Protein AF-A0A7J3G5D1-F1 (afdb_monomer)

Solvent-accessible surface area (backbone atoms only — not comparable to full-atom values): 14053 Å² total; per-residue (Å²): 137,80,84,80,80,76,72,79,71,80,85,72,59,75,44,41,45,28,60,52,39,28,74,74,72,73,29,55,52,42,69,86,44,75,85,44,67,68,46,34,53,50,51,52,39,52,50,54,32,53,50,52,49,42,51,38,24,8,86,89,25,89,44,65,40,32,15,72,46,59,56,27,36,41,79,49,32,81,48,77,74,23,49,54,53,50,50,30,52,41,36,43,76,60,26,81,72,38,46,48,41,76,27,52,62,74,66,60,49,42,40,30,36,29,25,43,92,85,41,67,50,33,36,34,32,76,42,46,36,64,69,64,89,89,52,81,74,78,80,83,64,79,57,76,21,64,71,76,45,76,48,78,46,77,55,97,92,40,80,44,79,46,73,42,59,40,86,26,51,39,64,63,46,57,84,65,55,27,27,46,36,38,40,43,34,32,39,46,80,78,46,80,41,71,58,96,87,45,78,32,27,30,33,28,39,76,50,73,46,81,41,75,40,43,82,35,72,38,79,69,76,92,75,88,84,70,51,72,64,51,47,64,76,72,40,83,84,86,80,85,84,85,134

Secondary structure (DSSP, 8-state):
-------------EEEHHHHHHHHHS--EEPP-TTSHHHHHHHHHHHHHHHHHHHHHBTTSS--EEESSGGGGTT--SBS--HHHHHHHHHHHH-TTEEEEE-SSSSSS-SEEEEETTEEEEEEEEEEE-S-TTSPPPP----PPPEEEEEEEEETTEEEEEEEE---HHHHH--S-EEEEEEEEEEEEEEEEEETTEEEEEEEEEEEEEEE-TTPEEE--------HHHHHHHS--------

pLDDT: mean 83.95, std 16.06, range [38.84, 98.38]

Mean predicted aligned error: 8.9 Å

Structure (mmCIF, N/CA/C/O backbone):
data_AF-A0A7J3G5D1-F1
#
_entry.id   AF-A0A7J3G5D1-F1
#
loop_
_atom_site.group_PDB
_atom_site.id
_atom_site.type_symbol
_atom_site.label_atom_id
_atom_site.label_alt_id
_atom_site.label_comp_id
_atom_site.label_asym_id
_atom_site.label_entity_id
_atom_site.label_seq_id
_atom_site.pdbx_PDB_ins_code
_atom_site.Cartn_x
_atom_site.Cartn_y
_atom_site.Cartn_z
_atom_site.occupancy
_atom_site.B_iso_or_equiv
_atom_site.auth_seq_id
_atom_site.auth_comp_id
_atom_site.auth_asym_id
_atom_site.auth_atom_id
_atom_site.pdbx_PDB_model_num
ATOM 1 N N . MET A 1 1 ? -5.665 -50.311 18.331 1.00 42.00 1 MET A N 1
ATOM 2 C CA . MET A 1 1 ? -5.482 -49.081 19.129 1.00 42.00 1 MET A CA 1
ATOM 3 C C . MET A 1 1 ? -4.914 -48.011 18.207 1.00 42.00 1 MET A C 1
ATOM 5 O O . MET A 1 1 ? -3.704 -47.947 18.038 1.00 42.00 1 MET A O 1
ATOM 9 N N . SER A 1 2 ? -5.777 -47.257 17.519 1.00 38.84 2 SER A N 1
ATOM 10 C CA . SER A 1 2 ? -5.361 -46.084 16.745 1.00 38.84 2 SER A CA 1
ATOM 11 C C . SER A 1 2 ? -5.343 -44.885 17.683 1.00 38.84 2 SER A C 1
ATOM 13 O O . SER A 1 2 ? -6.368 -44.520 18.253 1.00 38.84 2 SER A O 1
ATOM 15 N N . SER A 1 3 ? -4.167 -44.306 17.895 1.00 41.97 3 SER A N 1
ATOM 16 C CA . SER A 1 3 ? -4.034 -43.036 18.597 1.00 41.97 3 SER A CA 1
ATOM 17 C C . SER A 1 3 ? -4.572 -41.925 17.695 1.00 41.97 3 SER A C 1
ATOM 19 O O . SER A 1 3 ? -3.861 -41.443 16.808 1.00 41.97 3 SER A O 1
ATOM 21 N N . ASP A 1 4 ? -5.828 -41.541 17.916 1.00 43.31 4 ASP A N 1
ATOM 22 C CA . ASP A 1 4 ? -6.400 -40.307 17.390 1.00 43.31 4 ASP A CA 1
ATOM 23 C C . ASP A 1 4 ? -5.625 -39.123 17.972 1.00 43.31 4 ASP A C 1
ATOM 25 O O . ASP A 1 4 ? -5.879 -38.641 19.075 1.00 43.31 4 ASP A O 1
ATOM 29 N N . ASN A 1 5 ? -4.641 -38.649 17.210 1.00 41.72 5 ASN A N 1
ATOM 30 C CA . ASN A 1 5 ? -3.972 -37.376 17.443 1.00 41.72 5 ASN A CA 1
ATOM 31 C C . ASN A 1 5 ? -4.925 -36.239 17.040 1.00 41.72 5 ASN A C 1
ATOM 33 O O . ASN A 1 5 ? -4.711 -35.533 16.051 1.00 41.72 5 ASN A O 1
ATOM 37 N N . ASN A 1 6 ? -5.987 -36.058 17.827 1.00 40.28 6 ASN A N 1
ATOM 38 C CA . ASN A 1 6 ? -6.822 -34.865 17.809 1.00 40.28 6 ASN A CA 1
ATOM 39 C C . ASN A 1 6 ? -6.000 -33.701 18.378 1.00 40.28 6 ASN A C 1
ATOM 41 O O . ASN A 1 6 ? -6.100 -33.332 19.544 1.00 40.28 6 ASN A O 1
ATOM 45 N N . ARG A 1 7 ? -5.127 -33.123 17.546 1.00 42.12 7 ARG A N 1
ATOM 46 C CA . ARG A 1 7 ? -4.566 -31.803 17.829 1.00 42.12 7 ARG A CA 1
ATOM 47 C C . ARG A 1 7 ? -5.712 -30.806 17.721 1.00 42.12 7 ARG A C 1
ATOM 49 O O . ARG A 1 7 ? -6.051 -30.390 16.612 1.00 42.12 7 ARG A O 1
ATOM 56 N N . GLU A 1 8 ? -6.295 -30.435 18.859 1.00 44.16 8 GLU A N 1
ATOM 57 C CA . GLU A 1 8 ? -7.146 -29.253 18.962 1.00 44.16 8 GLU A CA 1
ATOM 58 C C . GLU A 1 8 ? -6.393 -28.079 18.331 1.00 44.16 8 GLU A C 1
ATOM 60 O O . GLU A 1 8 ? -5.356 -27.619 18.815 1.00 44.16 8 GLU A O 1
A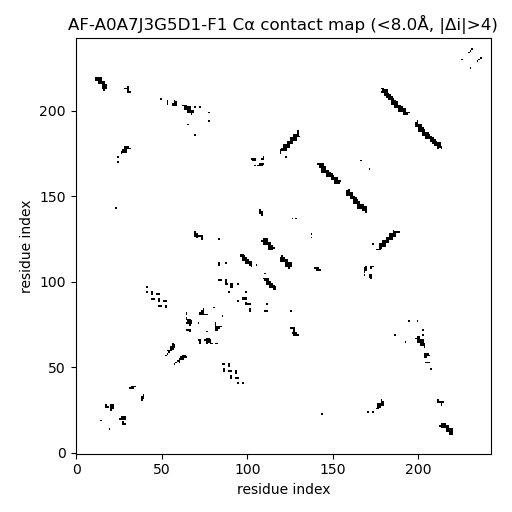TOM 65 N N . ARG A 1 9 ? -6.857 -27.649 17.155 1.00 46.94 9 ARG A N 1
ATOM 66 C CA . ARG A 1 9 ? -6.294 -26.477 16.494 1.00 46.94 9 ARG A CA 1
ATOM 67 C C . ARG A 1 9 ? -6.651 -25.274 17.349 1.00 46.94 9 ARG A C 1
ATOM 69 O O . ARG A 1 9 ? -7.822 -25.092 17.671 1.00 46.94 9 ARG A O 1
ATOM 76 N N . ALA A 1 10 ? -5.653 -24.450 17.663 1.00 49.94 10 ALA A N 1
ATOM 77 C CA . ALA A 1 10 ? -5.850 -23.192 18.371 1.00 49.94 10 ALA A CA 1
ATOM 78 C C . ALA A 1 10 ? -7.047 -22.430 17.777 1.00 49.94 10 ALA A C 1
ATOM 80 O O . ALA A 1 10 ? -7.102 -22.172 16.566 1.00 49.94 10 ALA A O 1
ATOM 81 N N . GLN A 1 11 ? -8.020 -22.119 18.633 1.00 47.97 11 GLN A N 1
ATOM 82 C CA . GLN A 1 11 ? -9.241 -21.428 18.249 1.00 47.97 11 GLN A CA 1
ATOM 83 C C . GLN A 1 11 ? -8.869 -20.086 17.614 1.00 47.97 11 GLN A C 1
ATOM 85 O O . GLN A 1 11 ? -8.254 -19.225 18.239 1.00 47.97 11 GLN A O 1
ATOM 90 N N . THR A 1 12 ? -9.181 -19.928 16.329 1.00 52.72 12 THR A N 1
ATOM 91 C CA . THR A 1 12 ? -8.854 -18.708 15.588 1.00 52.72 12 THR A CA 1
ATOM 92 C C . THR A 1 12 ? -9.999 -17.722 15.765 1.00 52.72 12 THR A C 1
ATOM 94 O O . THR A 1 12 ? -11.100 -17.952 15.261 1.00 52.72 12 THR A O 1
ATOM 97 N N . TYR A 1 13 ? -9.753 -16.624 16.476 1.00 61.75 13 TYR A N 1
ATOM 98 C CA . TYR A 1 13 ? -10.728 -15.547 16.605 1.00 61.75 13 TYR A CA 1
ATOM 99 C C . TYR A 1 13 ? -10.812 -14.787 15.279 1.00 61.75 13 TYR A C 1
ATOM 101 O O . TYR A 1 13 ? -9.810 -14.315 14.741 1.00 61.75 13 TYR A O 1
ATOM 109 N N . LYS A 1 14 ? -12.021 -14.716 14.722 1.00 68.31 14 LYS A N 1
ATOM 110 C CA . LYS A 1 14 ? -12.321 -13.937 13.520 1.00 68.31 14 LYS A CA 1
ATOM 111 C C . LYS A 1 14 ? -12.739 -12.542 13.962 1.00 68.31 14 LYS A C 1
ATOM 113 O O . LYS A 1 14 ? -13.776 -12.397 14.600 1.00 68.31 14 LYS A O 1
ATOM 118 N N . VAL A 1 15 ? -11.943 -11.537 13.622 1.00 78.88 15 VAL A N 1
ATOM 119 C CA . VAL A 1 15 ? -12.256 -10.125 13.888 1.00 78.88 15 VAL A CA 1
ATOM 120 C C . VAL A 1 15 ? -12.322 -9.409 12.548 1.00 78.88 15 VAL A C 1
ATOM 122 O O . VAL A 1 15 ? -11.490 -9.665 11.679 1.00 78.88 15 VAL A O 1
ATOM 125 N N . THR A 1 16 ? -13.318 -8.552 12.331 1.00 85.56 16 THR A N 1
ATOM 126 C CA . THR A 1 16 ? -13.359 -7.751 11.101 1.00 85.56 16 THR A CA 1
ATOM 127 C C . THR A 1 16 ? -12.312 -6.644 11.168 1.00 85.56 16 THR A C 1
ATOM 129 O O . THR A 1 16 ? -12.001 -6.121 12.238 1.00 85.56 16 THR A O 1
ATOM 132 N N . PHE A 1 17 ? -11.757 -6.275 10.017 1.00 86.00 17 PHE A N 1
ATOM 133 C CA . PHE A 1 17 ? -10.774 -5.200 9.918 1.00 86.00 17 PHE A CA 1
ATOM 134 C C . PHE A 1 17 ? -11.309 -3.878 10.490 1.00 86.00 17 PHE A C 1
ATOM 136 O O . PHE A 1 17 ? -10.588 -3.188 11.208 1.00 86.00 17 PHE A O 1
ATOM 143 N N . GLN A 1 18 ? -12.592 -3.583 10.255 1.00 88.44 18 GLN A N 1
ATOM 144 C CA . GLN A 1 18 ? -13.280 -2.439 10.848 1.00 88.44 18 GLN A CA 1
ATOM 145 C C . GLN A 1 18 ? -13.252 -2.467 12.382 1.00 88.44 18 GLN A C 1
ATOM 147 O O . GLN A 1 18 ? -12.762 -1.517 12.984 1.00 88.44 18 GLN A O 1
ATOM 152 N N . ILE A 1 19 ? -13.708 -3.561 13.011 1.00 85.56 19 ILE A N 1
ATOM 153 C CA . ILE A 1 19 ? -13.717 -3.678 14.480 1.00 85.56 19 ILE A CA 1
ATOM 154 C C . ILE A 1 19 ? -12.300 -3.504 15.026 1.00 85.56 19 ILE A C 1
ATOM 156 O O . ILE A 1 19 ? -12.099 -2.822 16.025 1.00 85.56 19 ILE A O 1
ATOM 160 N N . LEU A 1 20 ? -11.297 -4.084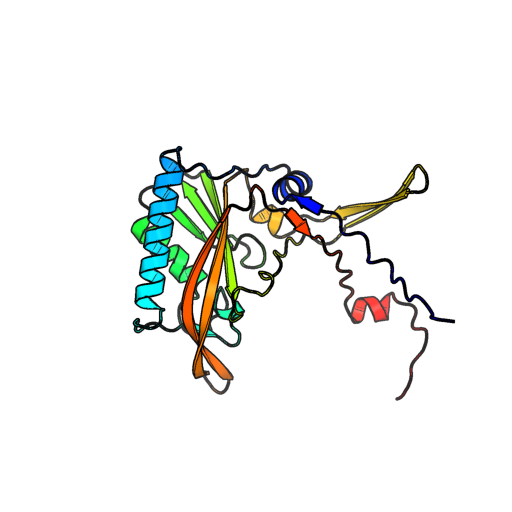 14.363 1.00 85.44 20 LEU A N 1
ATOM 161 C CA . LEU A 1 20 ? -9.915 -3.941 14.802 1.00 85.44 20 LEU A CA 1
ATOM 162 C C . LEU A 1 20 ? -9.436 -2.479 14.767 1.00 85.44 20 LEU A C 1
ATOM 164 O O . LEU A 1 20 ? -8.824 -2.032 15.736 1.00 85.44 20 LEU A O 1
ATOM 168 N N . LEU A 1 21 ? -9.698 -1.729 13.690 1.00 87.19 21 LEU A N 1
ATOM 169 C CA . LEU A 1 21 ? -9.306 -0.316 13.618 1.00 87.19 21 LEU A CA 1
ATOM 170 C C . LEU A 1 21 ? -10.071 0.557 14.613 1.00 87.19 21 LEU A C 1
ATOM 172 O O . LEU A 1 21 ? -9.453 1.411 15.246 1.00 87.19 21 LEU A O 1
ATOM 176 N N . GLU A 1 22 ? -11.364 0.311 14.809 1.00 89.56 22 GLU A N 1
ATOM 177 C CA . GLU A 1 22 ? -12.165 1.032 15.801 1.00 89.56 22 GLU A CA 1
ATOM 178 C C . GLU A 1 22 ? -11.621 0.809 17.215 1.00 89.56 22 GLU A C 1
ATOM 180 O O . GLU A 1 22 ? -11.433 1.767 17.959 1.00 89.56 22 GLU A O 1
ATOM 185 N N . GLN A 1 23 ? -11.283 -0.434 17.571 1.00 84.12 23 GLN A N 1
ATOM 186 C CA . GLN A 1 23 ? -10.732 -0.756 18.891 1.00 84.12 23 GLN A CA 1
ATOM 187 C C . GLN A 1 23 ? -9.323 -0.192 19.101 1.00 84.12 23 GLN A C 1
ATOM 189 O O . GLN A 1 23 ? -8.981 0.226 20.206 1.00 84.12 23 GLN A O 1
ATOM 194 N N . LEU A 1 24 ? -8.489 -0.176 18.058 1.00 83.31 24 LEU A N 1
ATOM 195 C CA . LEU A 1 24 ? -7.132 0.353 18.171 1.00 83.31 24 LEU A CA 1
ATOM 196 C C . LEU A 1 24 ? -7.120 1.885 18.166 1.00 83.31 24 LEU A C 1
ATOM 198 O O . LEU A 1 24 ? -6.400 2.489 18.956 1.00 83.31 24 LEU A O 1
ATOM 202 N N . LEU A 1 25 ? -7.882 2.526 17.283 1.00 88.06 25 LEU A N 1
ATOM 203 C CA . LEU A 1 25 ? -7.714 3.945 16.958 1.00 88.06 25 LEU A CA 1
ATOM 204 C C . LEU A 1 25 ? -8.927 4.817 17.284 1.00 88.06 25 LEU A C 1
ATOM 206 O O . LEU A 1 25 ? -8.790 6.037 17.303 1.00 88.06 25 LEU A O 1
ATOM 210 N N . GLY A 1 26 ? -10.100 4.220 17.501 1.00 89.44 26 GLY A N 1
ATOM 211 C CA . GLY A 1 26 ? -11.370 4.943 17.579 1.00 89.44 26 GLY A CA 1
ATOM 212 C C . GLY A 1 26 ? -11.918 5.385 16.218 1.00 89.44 26 GLY A C 1
ATOM 213 O O . GLY A 1 26 ? -12.859 6.172 16.176 1.00 89.44 26 GLY A O 1
ATOM 214 N N . PHE A 1 27 ? -11.347 4.904 15.107 1.00 92.12 27 PHE A N 1
ATOM 215 C CA . PHE A 1 27 ? -11.780 5.255 13.753 1.00 92.12 27 PHE A CA 1
ATOM 216 C C . PHE A 1 27 ? -12.457 4.080 13.054 1.00 92.12 27 PHE A C 1
ATOM 218 O O . PHE A 1 27 ? -11.905 2.981 13.002 1.00 92.12 27 PHE A O 1
ATOM 225 N N . GLY A 1 28 ? -13.630 4.344 12.477 1.00 91.25 28 GLY A N 1
ATOM 226 C CA . GLY A 1 28 ? -14.336 3.407 11.610 1.00 91.25 28 GLY A CA 1
ATOM 227 C C . GLY A 1 28 ? -13.724 3.309 10.213 1.00 91.25 28 GLY A C 1
ATOM 228 O O . GLY A 1 28 ? -12.924 4.148 9.790 1.00 91.25 28 GLY A O 1
ATOM 229 N N . VAL A 1 29 ? -14.150 2.285 9.474 1.00 94.00 29 VAL A N 1
ATOM 230 C CA . VAL A 1 29 ? -13.791 2.082 8.065 1.00 94.00 29 VAL A CA 1
ATOM 231 C C . VAL A 1 29 ? -14.996 2.408 7.196 1.00 94.00 29 VAL A C 1
ATOM 233 O O . VAL A 1 29 ? -16.041 1.771 7.304 1.00 94.00 29 VAL A O 1
ATOM 236 N N . ILE A 1 30 ? -14.844 3.390 6.311 1.00 96.25 30 ILE A N 1
ATOM 237 C CA . ILE A 1 30 ? -15.878 3.750 5.341 1.00 96.25 30 ILE A CA 1
ATOM 238 C C . ILE A 1 30 ? -15.802 2.758 4.179 1.00 96.25 30 ILE A C 1
ATOM 240 O O . ILE A 1 30 ? -14.765 2.635 3.528 1.00 96.25 30 ILE A O 1
ATOM 244 N N . LYS A 1 31 ? -16.905 2.058 3.911 1.00 96.50 31 LYS A N 1
ATOM 245 C CA . LYS A 1 31 ? -17.036 1.174 2.748 1.00 96.50 31 LYS A CA 1
ATOM 246 C C . LYS A 1 31 ? -17.011 1.988 1.449 1.00 96.50 31 LYS A C 1
ATOM 248 O O . LYS A 1 31 ? -17.615 3.061 1.396 1.00 96.50 31 LYS A O 1
ATOM 253 N N . ILE A 1 32 ? -16.349 1.469 0.414 1.00 94.94 32 ILE A N 1
ATOM 254 C CA . ILE A 1 32 ? -16.434 2.052 -0.928 1.00 94.94 32 ILE A CA 1
ATOM 255 C C . ILE A 1 32 ? -17.809 1.760 -1.527 1.00 94.94 32 ILE A C 1
ATOM 257 O O . ILE A 1 32 ? -18.288 0.624 -1.504 1.00 94.94 32 ILE A O 1
ATOM 261 N N . ASP A 1 33 ? -18.428 2.793 -2.088 1.00 95.00 33 ASP A N 1
ATOM 262 C CA . ASP A 1 33 ? -19.740 2.704 -2.718 1.00 95.00 33 ASP A CA 1
ATOM 263 C C . ASP A 1 33 ? -19.695 3.257 -4.145 1.00 95.00 33 ASP A C 1
ATOM 265 O O . ASP A 1 33 ? -19.628 4.464 -4.352 1.00 95.00 33 ASP A O 1
ATOM 269 N N . GLU A 1 34 ? -19.770 2.372 -5.140 1.00 92.50 34 GLU A N 1
ATOM 270 C CA . GLU A 1 34 ? -19.709 2.725 -6.567 1.00 92.50 34 GLU A CA 1
ATOM 271 C C . GLU A 1 34 ? -20.878 3.607 -7.045 1.00 92.50 34 GLU A C 1
ATOM 273 O O . GLU A 1 34 ? -20.808 4.184 -8.133 1.00 92.50 34 GLU A O 1
ATOM 278 N N . ILE A 1 35 ? -21.945 3.739 -6.246 1.00 95.75 35 ILE A N 1
ATOM 279 C CA . ILE A 1 35 ? -23.058 4.654 -6.529 1.00 95.75 35 ILE A CA 1
ATOM 280 C C . ILE A 1 35 ? -22.663 6.098 -6.179 1.00 95.75 35 ILE A C 1
ATOM 282 O O . ILE A 1 35 ? -23.124 7.043 -6.823 1.00 95.75 35 ILE A O 1
ATOM 286 N N . ARG A 1 36 ? -21.780 6.295 -5.189 1.00 96.81 36 ARG A N 1
ATOM 287 C CA . ARG A 1 36 ? -21.293 7.626 -4.809 1.00 96.81 36 ARG A CA 1
ATOM 288 C C . ARG A 1 36 ? -20.337 8.147 -5.872 1.00 96.81 36 ARG A C 1
ATOM 290 O O . ARG A 1 36 ? -19.333 7.519 -6.198 1.00 96.81 36 ARG A O 1
ATOM 297 N N . GLU A 1 37 ? -20.618 9.349 -6.364 1.00 97.00 37 GLU A N 1
ATOM 298 C CA . GLU A 1 37 ? -19.886 9.940 -7.485 1.00 97.00 37 GLU A CA 1
ATOM 299 C C . GLU A 1 37 ? -18.374 10.052 -7.227 1.00 97.00 37 GLU A C 1
ATOM 301 O O . GLU A 1 37 ? -17.573 9.731 -8.102 1.00 97.00 37 GLU A O 1
ATOM 306 N N . ASP A 1 38 ? -17.971 10.461 -6.023 1.00 97.00 38 ASP A N 1
ATOM 307 C CA . ASP A 1 38 ? -16.553 10.572 -5.665 1.00 97.00 38 ASP A CA 1
ATOM 308 C C . ASP A 1 38 ? -15.835 9.224 -5.622 1.00 97.00 38 ASP A C 1
ATOM 310 O O . ASP A 1 38 ? -14.699 9.123 -6.079 1.00 97.00 38 ASP A O 1
ATOM 314 N N . ASP A 1 39 ? -16.488 8.194 -5.091 1.00 97.50 39 ASP A N 1
ATOM 315 C CA . ASP A 1 39 ? -15.930 6.847 -4.993 1.00 97.50 39 ASP A CA 1
ATOM 316 C C . ASP A 1 39 ? -15.762 6.258 -6.392 1.00 97.50 39 ASP A C 1
ATOM 318 O O . ASP A 1 39 ? -14.690 5.755 -6.723 1.00 97.50 39 ASP A O 1
ATOM 322 N N . LYS A 1 40 ? -16.778 6.411 -7.248 1.00 97.19 40 LYS A N 1
ATOM 323 C CA . LYS A 1 40 ? -16.711 6.013 -8.655 1.00 97.19 40 LYS A CA 1
ATOM 324 C C . LYS A 1 40 ? -15.573 6.719 -9.394 1.00 97.19 40 LYS A C 1
ATOM 326 O O . LYS A 1 40 ? -14.743 6.052 -10.006 1.00 97.19 40 LYS A O 1
ATOM 331 N N . LYS A 1 41 ? -15.487 8.052 -9.286 1.00 97.12 41 LYS A N 1
ATOM 332 C CA . LYS A 1 41 ? -14.401 8.842 -9.895 1.00 97.12 41 LYS A CA 1
ATOM 333 C C . LYS A 1 41 ? -13.031 8.382 -9.403 1.00 97.12 41 LYS A C 1
ATOM 335 O O . LYS A 1 41 ? -12.114 8.225 -10.203 1.00 97.12 41 LYS A O 1
ATOM 340 N N . PHE A 1 42 ? -12.892 8.149 -8.100 1.00 97.75 42 PHE A N 1
ATOM 341 C CA . PHE A 1 42 ? -11.643 7.670 -7.524 1.00 97.75 42 PHE A CA 1
ATOM 342 C C . PHE A 1 42 ? -11.267 6.271 -8.029 1.00 97.75 42 PHE A C 1
ATOM 344 O O . PHE A 1 42 ? -10.110 6.043 -8.374 1.00 97.75 42 PHE A O 1
ATOM 351 N N . LEU A 1 43 ? -12.226 5.346 -8.123 1.00 97.12 43 LEU A N 1
ATOM 352 C CA . LEU A 1 43 ? -11.992 4.008 -8.670 1.00 97.12 43 LEU A CA 1
ATOM 353 C C . LEU A 1 43 ? -11.609 4.043 -10.154 1.00 97.12 43 LEU A C 1
ATOM 355 O O . LEU A 1 43 ? -10.755 3.261 -10.573 1.00 97.12 43 LEU A O 1
ATOM 359 N N . ASP A 1 44 ? -12.195 4.947 -10.940 1.00 96.88 44 ASP A N 1
ATOM 360 C CA . ASP A 1 44 ? -11.833 5.131 -12.346 1.00 96.88 44 ASP A CA 1
ATOM 361 C C . ASP A 1 44 ? -10.398 5.669 -12.493 1.00 96.88 44 ASP A C 1
ATOM 363 O O . ASP A 1 44 ? -9.630 5.132 -13.293 1.00 96.88 44 ASP A O 1
ATOM 367 N N . ILE A 1 45 ? -9.998 6.646 -11.670 1.00 97.19 45 ILE A N 1
ATOM 368 C CA . ILE A 1 45 ? -8.608 7.138 -11.598 1.00 97.19 45 ILE A CA 1
ATOM 369 C C . ILE A 1 45 ? -7.661 6.006 -11.189 1.00 97.19 45 ILE A C 1
ATOM 371 O O . ILE A 1 45 ? -6.640 5.772 -11.830 1.00 97.19 45 ILE A O 1
ATOM 375 N N . LEU A 1 46 ? -8.014 5.246 -10.151 1.00 97.38 46 LEU A N 1
ATOM 376 C CA . LEU A 1 46 ? -7.201 4.130 -9.676 1.00 97.38 46 LEU A CA 1
ATOM 377 C C . LEU A 1 46 ? -7.028 3.051 -10.758 1.00 97.38 46 LEU A C 1
ATOM 379 O O . LEU A 1 46 ? -5.930 2.513 -10.917 1.00 97.38 46 LEU A O 1
ATOM 383 N N . ARG A 1 47 ? -8.088 2.756 -11.525 1.00 97.31 47 ARG A N 1
ATOM 384 C CA . ARG A 1 47 ? -8.038 1.839 -12.673 1.00 97.31 47 ARG A CA 1
ATOM 385 C C . ARG A 1 47 ? -7.057 2.346 -13.728 1.00 97.31 47 ARG A C 1
ATOM 387 O O . ARG A 1 47 ? -6.154 1.602 -14.103 1.00 97.31 47 ARG A O 1
ATOM 394 N N . GLN A 1 48 ? -7.182 3.607 -14.140 1.00 97.31 48 GLN A N 1
ATOM 395 C CA . GLN A 1 48 ? -6.282 4.227 -15.118 1.00 97.31 48 GLN A CA 1
ATOM 396 C C . GLN A 1 48 ? -4.827 4.257 -14.628 1.00 97.31 48 GLN A C 1
ATOM 398 O O . GLN A 1 48 ? -3.900 4.078 -15.418 1.00 97.31 48 GLN A O 1
ATOM 403 N N . THR A 1 49 ? -4.604 4.441 -13.326 1.00 97.44 49 THR A N 1
ATOM 404 C CA . THR A 1 49 ? -3.263 4.447 -12.732 1.00 97.44 49 THR A CA 1
ATOM 405 C C . THR A 1 49 ? -2.641 3.056 -12.826 1.00 97.44 49 THR A C 1
ATOM 407 O O . THR A 1 49 ? -1.505 2.899 -13.279 1.00 97.44 49 THR A O 1
ATOM 410 N N . VAL A 1 50 ? -3.398 2.024 -12.444 1.00 97.38 50 VAL A N 1
ATOM 411 C CA . VAL A 1 50 ? -2.961 0.628 -12.550 1.00 97.38 50 VAL A CA 1
AT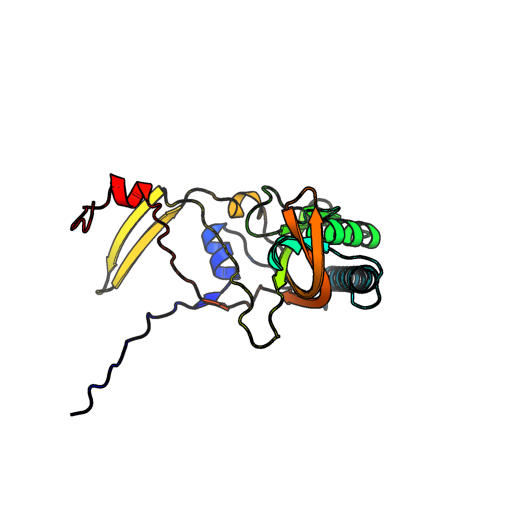OM 412 C C . VAL A 1 50 ? -2.691 0.243 -14.007 1.00 97.38 50 VAL A C 1
ATOM 414 O O . VAL A 1 50 ? -1.688 -0.416 -14.280 1.00 97.38 50 VAL A O 1
ATOM 417 N N . GLU A 1 51 ? -3.539 0.658 -14.946 1.00 97.38 51 GLU A N 1
ATOM 418 C CA . GLU A 1 51 ? -3.344 0.408 -16.379 1.00 97.38 51 GLU A CA 1
ATOM 419 C C . GLU A 1 51 ? -2.065 1.068 -16.910 1.00 97.38 51 GLU A C 1
ATOM 421 O O . GLU A 1 51 ? -1.279 0.405 -17.591 1.00 97.38 51 GLU A O 1
ATOM 426 N N . SER A 1 52 ? -1.795 2.324 -16.542 1.00 97.38 52 SER A N 1
ATOM 427 C CA . SER A 1 52 ? -0.550 3.022 -16.895 1.00 97.38 52 SER A CA 1
ATOM 428 C C . SER A 1 52 ? 0.688 2.310 -16.346 1.00 97.38 52 SER A C 1
ATOM 430 O O . SER A 1 52 ? 1.653 2.081 -17.082 1.00 97.38 52 SER A O 1
ATOM 432 N N . LEU A 1 53 ? 0.643 1.877 -15.082 1.00 97.31 53 LEU A N 1
ATOM 433 C CA . LEU A 1 53 ? 1.718 1.095 -14.468 1.00 97.31 53 LEU A CA 1
ATOM 434 C C . LEU A 1 53 ? 1.943 -0.234 -15.190 1.00 97.31 53 LEU A C 1
ATOM 436 O O . LEU A 1 53 ? 3.085 -0.604 -15.448 1.00 97.31 53 LEU A O 1
ATOM 440 N N . LEU A 1 54 ? 0.875 -0.954 -15.543 1.00 97.44 54 LEU A N 1
ATOM 441 C CA . LEU A 1 54 ? 0.978 -2.214 -16.282 1.00 97.44 54 LEU A CA 1
ATOM 442 C C . LEU A 1 54 ? 1.468 -2.004 -17.717 1.00 97.44 54 LEU A C 1
ATOM 444 O O . LEU A 1 54 ? 2.185 -2.852 -18.243 1.00 97.44 54 LEU A O 1
ATOM 448 N N . LYS A 1 55 ? 1.146 -0.872 -18.343 1.00 97.69 55 LYS A N 1
ATOM 449 C CA . LYS A 1 55 ? 1.677 -0.518 -19.660 1.00 97.69 55 LYS A CA 1
ATOM 450 C C . LYS A 1 55 ? 3.187 -0.269 -19.607 1.00 97.69 55 LYS A C 1
ATOM 452 O O . LYS A 1 55 ? 3.898 -0.772 -20.471 1.00 97.69 55 LYS A O 1
ATOM 457 N N . LYS A 1 56 ? 3.671 0.463 -18.595 1.00 97.62 56 LYS A N 1
ATOM 458 C CA . LYS A 1 56 ? 5.095 0.817 -18.436 1.00 97.62 56 LYS A CA 1
ATOM 459 C C . LYS A 1 56 ? 5.940 -0.328 -17.874 1.00 97.62 56 LYS A C 1
ATOM 461 O O . LYS A 1 56 ? 6.982 -0.645 -18.429 1.00 97.62 56 LYS A O 1
ATOM 466 N N . TYR A 1 57 ? 5.488 -0.971 -16.802 1.00 97.75 57 TYR A N 1
ATOM 467 C CA . TYR A 1 57 ? 6.252 -1.977 -16.050 1.00 97.75 57 TYR A CA 1
ATOM 468 C C . TYR A 1 57 ? 5.764 -3.416 -16.257 1.00 97.75 57 TYR A C 1
ATOM 470 O O . TYR A 1 57 ? 6.278 -4.345 -15.628 1.00 97.75 57 TYR A O 1
ATOM 478 N N . GLY A 1 58 ? 4.745 -3.629 -17.092 1.00 97.00 58 GLY A N 1
ATOM 479 C CA . GLY A 1 58 ? 4.252 -4.964 -17.419 1.00 97.00 58 GLY A CA 1
ATOM 480 C C . GLY A 1 58 ? 5.061 -5.671 -18.504 1.00 97.00 58 GLY A C 1
ATOM 481 O O . GLY A 1 58 ? 6.099 -5.191 -18.968 1.00 97.00 58 GLY A O 1
ATOM 482 N N . LYS A 1 59 ? 4.580 -6.846 -18.933 1.00 93.81 59 LYS A N 1
ATOM 483 C CA . LYS A 1 59 ? 5.284 -7.733 -19.883 1.00 93.81 59 LYS A CA 1
ATOM 484 C C . LYS A 1 59 ? 5.768 -7.024 -21.148 1.00 93.81 59 LYS A C 1
ATOM 486 O O . LYS A 1 59 ? 6.926 -7.190 -21.520 1.00 93.81 59 LYS A O 1
ATOM 491 N N . SER A 1 60 ? 4.909 -6.210 -21.751 1.00 92.56 60 SER A N 1
ATOM 492 C CA . SER A 1 60 ? 5.171 -5.459 -22.984 1.00 92.56 60 SER A CA 1
ATOM 493 C C . SER A 1 60 ? 5.830 -4.092 -22.772 1.00 92.56 60 SER A C 1
ATOM 495 O O . SER A 1 60 ? 6.237 -3.476 -23.749 1.00 92.56 60 SER A O 1
ATOM 497 N N . GLY A 1 61 ? 5.919 -3.611 -21.529 1.00 95.25 61 GLY A N 1
ATOM 498 C CA . GLY A 1 61 ? 6.542 -2.329 -21.206 1.00 95.25 61 GLY A CA 1
ATOM 499 C C . GLY A 1 61 ? 8.071 -2.383 -21.208 1.00 95.25 61 GLY A C 1
ATOM 500 O O . GLY A 1 61 ? 8.671 -3.459 -21.173 1.00 95.25 61 GLY A O 1
ATOM 501 N N . ASP A 1 62 ? 8.717 -1.227 -21.235 1.00 95.12 62 ASP A N 1
ATOM 502 C CA . ASP A 1 62 ? 10.174 -1.071 -21.161 1.00 95.12 62 ASP A CA 1
ATOM 503 C C . ASP A 1 62 ? 10.690 -0.940 -19.716 1.00 95.12 62 ASP A C 1
ATOM 505 O O . ASP A 1 62 ? 11.845 -1.265 -19.427 1.00 95.12 62 ASP A O 1
ATOM 509 N N . GLY A 1 63 ? 9.820 -0.534 -18.790 1.00 96.06 63 GLY A N 1
ATOM 510 C CA . GLY A 1 63 ? 10.109 -0.409 -17.371 1.00 96.06 63 GLY A CA 1
ATOM 511 C C . GLY A 1 63 ? 10.320 -1.754 -16.672 1.00 96.06 63 GLY A C 1
ATOM 512 O O . GLY A 1 63 ? 9.650 -2.755 -16.941 1.00 96.06 63 GLY A O 1
ATOM 513 N N . VAL A 1 64 ? 11.241 -1.760 -15.708 1.00 96.44 64 VAL A N 1
ATOM 514 C CA . VAL A 1 64 ? 11.472 -2.872 -14.777 1.00 96.44 64 VAL A CA 1
ATOM 515 C C . VAL A 1 64 ? 11.768 -2.325 -13.389 1.00 96.44 64 VAL A C 1
ATOM 517 O O . VAL A 1 64 ? 12.480 -1.333 -13.251 1.00 96.44 64 VAL A O 1
ATOM 520 N N . PHE A 1 65 ? 11.281 -3.007 -12.358 1.00 97.25 65 PHE A N 1
ATOM 521 C CA . PHE A 1 65 ? 11.710 -2.737 -10.989 1.00 97.25 65 PHE A CA 1
ATOM 522 C C . PHE A 1 65 ? 12.931 -3.587 -10.666 1.00 97.25 65 PHE A C 1
ATOM 524 O O . PHE A 1 65 ? 12.957 -4.779 -10.975 1.00 97.25 65 PHE A O 1
ATOM 531 N N . VAL A 1 66 ? 13.940 -3.008 -10.019 1.00 96.19 66 VAL A N 1
ATOM 532 C CA . VAL A 1 66 ? 15.116 -3.765 -9.575 1.00 96.19 66 VAL A CA 1
ATOM 533 C C . VAL A 1 66 ? 15.054 -3.910 -8.065 1.00 96.19 66 VAL A C 1
ATOM 535 O O . VAL A 1 66 ? 15.138 -2.922 -7.346 1.00 96.19 66 VAL A O 1
ATOM 538 N N . ALA A 1 67 ? 14.896 -5.136 -7.571 1.00 96.00 67 ALA A N 1
ATOM 539 C CA . ALA A 1 67 ? 14.747 -5.400 -6.142 1.00 96.00 67 ALA A CA 1
ATOM 540 C C . ALA A 1 67 ? 15.262 -6.798 -5.774 1.00 96.00 67 ALA A C 1
ATOM 542 O O . ALA A 1 67 ? 15.273 -7.711 -6.605 1.00 96.00 67 ALA A O 1
ATOM 543 N N . ARG A 1 68 ? 15.685 -7.002 -4.520 1.00 94.94 68 ARG A 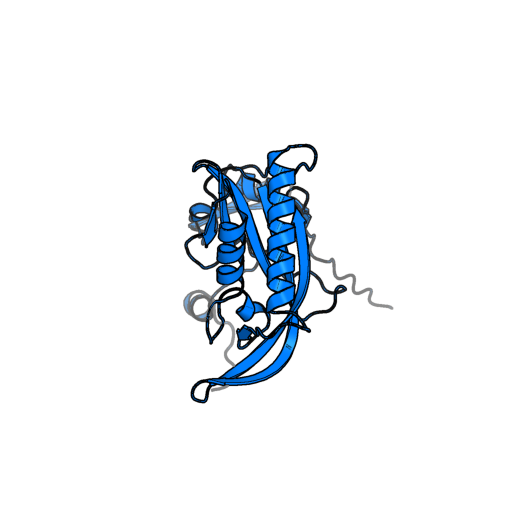N 1
ATOM 544 C CA . ARG A 1 68 ? 16.212 -8.308 -4.078 1.00 94.94 68 ARG A CA 1
ATOM 545 C C . ARG A 1 68 ? 15.110 -9.364 -4.015 1.00 94.94 68 ARG A C 1
ATOM 547 O O . ARG A 1 68 ? 15.304 -10.480 -4.496 1.00 94.94 68 ARG A O 1
ATOM 554 N N . ARG A 1 69 ? 13.952 -9.013 -3.452 1.00 94.06 69 ARG A N 1
ATOM 555 C CA . ARG A 1 69 ? 12.786 -9.897 -3.290 1.00 94.06 69 ARG A CA 1
ATOM 556 C C . ARG A 1 69 ? 11.540 -9.288 -3.944 1.00 94.06 69 ARG A C 1
ATOM 558 O O . ARG A 1 69 ? 11.474 -8.071 -4.083 1.00 94.06 69 ARG A O 1
ATOM 565 N N . PRO A 1 70 ? 10.504 -10.093 -4.255 1.00 93.75 70 PRO A N 1
ATOM 566 C CA . PRO A 1 70 ? 9.256 -9.575 -4.816 1.00 93.75 70 PRO A CA 1
ATOM 567 C C . PRO A 1 70 ? 8.621 -8.465 -3.971 1.00 93.75 70 PRO A C 1
ATOM 569 O O . PRO A 1 70 ? 8.124 -7.490 -4.508 1.00 93.75 70 PRO A O 1
ATOM 572 N N . ASN A 1 71 ? 8.638 -8.594 -2.641 1.00 90.69 71 ASN A N 1
ATOM 573 C CA . ASN A 1 71 ? 8.041 -7.596 -1.748 1.00 90.69 71 ASN A CA 1
ATOM 574 C C . ASN A 1 71 ? 8.843 -6.294 -1.673 1.00 90.69 71 ASN A C 1
ATOM 576 O O . ASN A 1 71 ? 8.279 -5.272 -1.307 1.00 90.69 71 ASN A O 1
ATOM 580 N N . ASP A 1 72 ? 10.130 -6.340 -2.011 1.00 94.31 72 ASP A N 1
ATOM 581 C CA . ASP A 1 72 ? 10.993 -5.162 -2.008 1.00 94.31 72 ASP A CA 1
ATOM 582 C C . ASP A 1 72 ? 10.669 -4.252 -3.207 1.00 94.31 72 ASP A C 1
ATOM 584 O O . ASP A 1 72 ? 10.986 -3.074 -3.179 1.00 94.31 72 ASP A O 1
ATOM 588 N N . VAL A 1 73 ? 9.964 -4.758 -4.231 1.00 95.62 73 VAL A N 1
ATOM 589 C CA . VAL A 1 73 ? 9.439 -3.943 -5.343 1.00 95.62 73 VAL A CA 1
ATOM 590 C C . VAL A 1 73 ? 8.514 -2.827 -4.842 1.00 95.62 73 VAL A C 1
ATOM 592 O O . VAL A 1 73 ? 8.455 -1.774 -5.464 1.00 95.62 73 VAL A O 1
ATOM 595 N N . SER A 1 74 ? 7.806 -3.048 -3.727 1.00 94.50 74 SER A N 1
ATOM 596 C CA . SER A 1 74 ? 6.855 -2.077 -3.175 1.00 94.50 74 SER A CA 1
ATOM 597 C C . SER A 1 74 ? 7.539 -0.792 -2.718 1.00 94.50 74 SER A C 1
ATOM 599 O O . SER A 1 74 ? 7.102 0.284 -3.097 1.00 94.50 74 SER A O 1
ATOM 601 N N . ASN A 1 75 ? 8.599 -0.911 -1.909 1.00 93.62 75 ASN A N 1
ATOM 602 C CA . ASN A 1 75 ? 9.188 0.225 -1.194 1.00 93.62 75 ASN A CA 1
ATOM 603 C C . ASN A 1 75 ? 10.703 0.136 -0.929 1.00 93.62 75 ASN A C 1
ATOM 605 O O . ASN A 1 75 ? 11.215 0.770 -0.004 1.00 93.62 75 ASN A O 1
ATOM 609 N N . ASN A 1 76 ? 11.412 -0.741 -1.641 1.00 92.88 76 ASN A N 1
ATOM 610 C CA . ASN A 1 76 ? 12.829 -1.023 -1.406 1.00 92.88 76 ASN A CA 1
ATOM 611 C C . ASN A 1 76 ? 13.524 -1.486 -2.700 1.00 92.88 76 ASN A C 1
ATOM 613 O O . ASN A 1 76 ? 14.281 -2.467 -2.720 1.00 92.88 76 ASN A O 1
ATOM 617 N N . THR A 1 77 ? 13.217 -0.812 -3.808 1.00 92.00 77 THR A N 1
ATOM 618 C CA . THR A 1 77 ? 13.946 -0.991 -5.062 1.00 92.00 77 THR A CA 1
ATOM 619 C C . THR A 1 77 ? 15.367 -0.455 -4.903 1.00 92.00 77 THR A C 1
ATOM 621 O O . THR A 1 77 ? 15.634 0.492 -4.170 1.00 92.00 77 THR A O 1
ATOM 624 N N . VAL A 1 78 ? 16.323 -1.105 -5.561 1.00 88.56 78 VAL A N 1
ATOM 625 C CA . VAL A 1 78 ? 17.746 -0.720 -5.514 1.00 88.56 78 VAL A CA 1
ATOM 626 C C . VAL A 1 78 ? 18.130 0.237 -6.640 1.00 88.56 78 VAL A C 1
ATOM 628 O O . VAL A 1 78 ? 19.267 0.699 -6.699 1.00 88.56 78 VAL A O 1
ATOM 631 N N . LYS A 1 79 ? 17.204 0.477 -7.569 1.00 80.44 79 LYS A N 1
ATOM 632 C CA . LYS A 1 79 ? 17.380 1.340 -8.726 1.00 80.44 79 LYS A CA 1
ATOM 633 C C . LYS A 1 79 ? 16.070 2.082 -8.970 1.00 80.44 79 LYS A C 1
ATOM 635 O O . LYS A 1 79 ? 15.034 1.423 -9.056 1.00 80.44 79 LYS A O 1
ATOM 640 N N . ASP A 1 80 ? 16.167 3.399 -9.130 1.00 85.06 80 ASP A N 1
ATOM 641 C CA . ASP A 1 80 ? 15.056 4.302 -9.446 1.00 85.06 80 ASP A CA 1
ATOM 642 C C . ASP A 1 80 ? 13.913 4.249 -8.404 1.00 85.06 80 ASP A C 1
ATOM 644 O O . ASP A 1 80 ? 14.094 3.749 -7.292 1.00 85.06 80 ASP A O 1
ATOM 648 N N . ASN A 1 81 ? 12.752 4.805 -8.756 1.00 91.38 81 ASN A N 1
ATOM 649 C CA . ASN A 1 81 ? 11.548 4.816 -7.923 1.00 91.38 81 ASN A CA 1
ATOM 650 C C . ASN A 1 81 ? 11.059 3.398 -7.584 1.00 91.38 81 ASN A C 1
ATOM 652 O O . ASN A 1 81 ? 11.153 2.470 -8.399 1.00 91.38 81 ASN A O 1
ATOM 656 N N . ASP A 1 82 ? 10.489 3.244 -6.391 1.00 96.06 82 ASP A N 1
ATOM 657 C CA . ASP A 1 82 ? 9.758 2.035 -6.020 1.00 96.06 82 ASP A CA 1
ATOM 658 C C . ASP A 1 82 ? 8.315 2.048 -6.569 1.00 96.06 82 ASP A C 1
ATOM 660 O O . ASP A 1 82 ? 7.852 3.023 -7.167 1.00 96.06 82 ASP A O 1
ATOM 664 N N . LEU A 1 83 ? 7.593 0.931 -6.438 1.00 97.25 83 LEU A N 1
ATOM 665 C CA . LEU A 1 83 ? 6.217 0.846 -6.936 1.00 97.25 83 LEU A CA 1
ATOM 666 C C . LEU A 1 83 ? 5.270 1.807 -6.199 1.00 97.25 83 LEU A C 1
ATOM 668 O O . LEU A 1 83 ? 4.328 2.304 -6.813 1.00 97.25 83 LEU A O 1
ATOM 672 N N . GLU A 1 84 ? 5.483 2.058 -4.904 1.00 97.69 84 GLU A N 1
ATOM 673 C CA . GLU A 1 84 ? 4.683 3.019 -4.137 1.00 97.69 84 GLU A CA 1
ATOM 674 C C . GLU A 1 84 ? 4.909 4.458 -4.625 1.00 97.69 84 GLU A C 1
ATOM 676 O O . GLU A 1 84 ? 3.943 5.216 -4.718 1.00 97.69 84 GLU A O 1
ATOM 681 N N . ASP A 1 85 ? 6.140 4.819 -4.989 1.00 97.56 85 ASP A N 1
ATOM 682 C CA . ASP A 1 85 ? 6.484 6.109 -5.594 1.00 97.56 85 ASP A CA 1
ATOM 683 C C . ASP A 1 85 ? 5.801 6.278 -6.958 1.00 97.56 85 ASP A C 1
ATOM 685 O O . ASP A 1 85 ? 5.123 7.279 -7.192 1.00 97.56 85 ASP A O 1
ATOM 689 N N . GLU A 1 86 ? 5.911 5.283 -7.845 1.00 97.88 86 GLU A N 1
ATOM 690 C CA . GLU A 1 86 ? 5.261 5.333 -9.160 1.00 97.88 86 GLU A CA 1
ATOM 691 C C . GLU A 1 86 ? 3.729 5.388 -9.031 1.00 97.88 86 GLU A C 1
ATOM 693 O O . GLU A 1 86 ? 3.081 6.153 -9.743 1.00 97.88 86 GLU A O 1
ATOM 698 N N . LEU A 1 87 ? 3.135 4.639 -8.092 1.00 97.94 87 LEU A N 1
ATOM 699 C CA . LEU A 1 87 ? 1.701 4.718 -7.788 1.00 97.94 87 LEU A CA 1
ATOM 700 C C . LEU A 1 87 ? 1.276 6.128 -7.381 1.00 97.94 87 LEU A C 1
ATOM 702 O O . LEU A 1 87 ? 0.270 6.623 -7.882 1.00 97.94 87 LEU A O 1
ATOM 706 N N . VAL A 1 88 ? 2.021 6.767 -6.476 1.00 98.31 88 VAL A N 1
ATOM 707 C CA . VAL A 1 88 ? 1.740 8.141 -6.041 1.00 98.31 88 VAL A CA 1
ATOM 708 C C . VAL A 1 88 ? 1.848 9.113 -7.214 1.00 98.31 88 VAL A C 1
ATOM 710 O O . VAL A 1 88 ? 0.971 9.963 -7.366 1.00 98.31 88 VAL A O 1
ATOM 713 N N . ASN A 1 89 ? 2.872 8.973 -8.059 1.00 97.81 89 ASN A N 1
ATOM 714 C CA . ASN A 1 89 ? 3.063 9.835 -9.225 1.00 97.81 89 ASN A CA 1
ATOM 715 C C . ASN A 1 89 ? 1.884 9.716 -10.201 1.00 97.81 89 ASN A C 1
ATOM 717 O O . ASN A 1 89 ? 1.234 10.720 -10.481 1.00 97.81 89 ASN A O 1
ATOM 721 N N . TYR A 1 90 ? 1.528 8.500 -10.624 1.00 97.50 90 TYR A N 1
ATOM 722 C CA . TYR A 1 90 ? 0.403 8.290 -11.543 1.00 97.50 90 TYR A CA 1
ATOM 723 C C . TYR A 1 90 ? -0.948 8.701 -10.943 1.00 97.50 90 TYR A C 1
ATOM 725 O O . TYR A 1 90 ? -1.765 9.302 -11.643 1.00 97.50 90 TYR A O 1
ATOM 733 N N . LEU A 1 91 ? -1.174 8.440 -9.648 1.00 97.50 91 LEU A N 1
ATOM 734 C CA . LEU A 1 91 ? -2.381 8.904 -8.961 1.00 97.50 91 LEU A CA 1
ATOM 735 C C . LEU A 1 91 ? -2.477 10.428 -8.961 1.00 97.50 91 LEU A C 1
ATOM 737 O O . LEU A 1 91 ? -3.575 10.946 -9.104 1.00 97.50 91 LEU A O 1
ATOM 741 N N . ASN A 1 92 ? -1.365 11.146 -8.799 1.00 97.81 92 ASN A N 1
ATOM 742 C CA . ASN A 1 92 ? -1.360 12.608 -8.814 1.00 97.81 92 ASN A CA 1
ATOM 743 C C . ASN A 1 92 ? -1.480 13.183 -10.231 1.00 97.81 92 ASN A C 1
ATOM 745 O O . ASN A 1 92 ? -2.176 14.177 -10.419 1.00 97.81 92 ASN A O 1
ATOM 749 N N . GLU A 1 93 ? -0.867 12.547 -11.231 1.00 96.44 93 GLU A N 1
ATOM 750 C CA . GLU A 1 93 ? -1.002 12.932 -12.644 1.00 96.44 93 GLU A CA 1
ATOM 751 C C . GLU A 1 93 ? -2.452 12.814 -13.136 1.00 96.44 93 GLU A C 1
ATOM 753 O O . GLU A 1 93 ? -2.925 13.654 -13.900 1.00 96.44 93 GLU A O 1
ATOM 758 N N . GLN A 1 94 ? -3.173 11.789 -12.675 1.00 92.19 94 GLN A N 1
ATOM 759 C CA . GLN A 1 94 ? -4.563 11.517 -13.057 1.00 92.19 94 GLN A CA 1
ATOM 760 C C . GLN A 1 94 ? -5.591 12.056 -12.046 1.00 92.19 94 GLN A C 1
ATOM 762 O O . GLN A 1 94 ? -6.792 12.056 -12.312 1.00 92.19 94 GLN A O 1
ATOM 767 N N . GLY A 1 95 ? -5.131 12.486 -10.870 1.00 78.94 95 GLY A N 1
ATOM 768 C CA . GLY A 1 95 ? -5.928 12.577 -9.645 1.00 78.94 95 GLY A CA 1
ATOM 769 C C . GLY A 1 95 ? -6.999 13.654 -9.630 1.00 78.94 95 GLY A C 1
ATOM 770 O O . GLY A 1 95 ? -7.958 13.547 -8.864 1.00 78.94 95 GLY A O 1
ATOM 771 N N . GLY A 1 96 ? -6.878 14.688 -10.465 1.00 88.56 96 GLY A N 1
ATOM 772 C CA . GLY A 1 96 ? -7.792 15.829 -10.460 1.00 88.56 96 GLY A CA 1
ATOM 773 C C . GLY A 1 96 ? -7.903 16.452 -9.061 1.00 88.56 96 GLY A C 1
ATOM 774 O O . GLY A 1 96 ? -7.000 17.145 -8.608 1.00 88.56 96 GLY A O 1
ATOM 775 N N . GLN A 1 97 ? -9.015 16.190 -8.366 1.00 93.44 97 GLN A N 1
ATOM 776 C CA . GLN A 1 97 ? -9.268 16.652 -6.990 1.00 93.44 97 GLN A CA 1
ATOM 777 C C . GLN A 1 97 ? -8.609 15.794 -5.889 1.00 93.44 97 GLN A C 1
ATOM 779 O O . GLN A 1 97 ? -8.641 16.175 -4.716 1.00 93.44 97 GLN A O 1
ATOM 784 N N . PHE A 1 98 ? -8.079 14.621 -6.239 1.00 97.88 98 PHE A N 1
ATOM 785 C CA . PHE A 1 98 ? -7.448 13.681 -5.317 1.00 97.88 98 PHE A CA 1
ATOM 786 C C . PHE A 1 98 ? -5.930 13.865 -5.318 1.00 97.88 98 PHE A C 1
ATOM 788 O O . PHE A 1 98 ? -5.307 13.938 -6.373 1.00 97.88 98 PHE A O 1
ATOM 795 N N . GLN A 1 99 ? -5.339 13.906 -4.126 1.00 98.00 99 GLN A N 1
ATOM 796 C CA . GLN A 1 99 ? -3.903 14.080 -3.914 1.00 98.00 99 GLN A CA 1
ATOM 797 C C . GLN A 1 99 ? -3.353 12.894 -3.126 1.00 98.00 99 GLN A C 1
ATOM 799 O O . GLN A 1 99 ? -3.725 12.681 -1.971 1.00 98.00 99 GLN A O 1
ATOM 804 N N . ALA A 1 100 ? -2.474 12.115 -3.744 1.00 98.25 100 ALA A N 1
ATOM 805 C CA . ALA A 1 100 ? -1.808 10.973 -3.144 1.00 98.25 100 ALA A CA 1
ATOM 806 C C . ALA A 1 100 ? -0.438 11.353 -2.564 1.00 98.25 100 ALA A C 1
ATOM 808 O O . ALA A 1 100 ? 0.297 12.178 -3.109 1.00 98.25 100 ALA A O 1
ATOM 809 N N . GLY A 1 101 ? -0.057 10.693 -1.474 1.00 97.81 101 GLY A N 1
ATOM 810 C CA . GLY A 1 101 ? 1.285 10.763 -0.909 1.00 97.81 101 GLY A CA 1
ATOM 811 C C . GLY A 1 101 ? 1.601 9.538 -0.059 1.00 97.81 101 GLY A C 1
ATOM 812 O O . GLY A 1 101 ? 0.700 8.878 0.461 1.00 97.81 101 GLY A O 1
ATOM 813 N N . LYS A 1 102 ? 2.888 9.222 0.113 1.00 96.94 102 LYS A N 1
ATOM 814 C CA . LYS A 1 102 ? 3.301 8.130 1.008 1.00 96.94 102 LYS A CA 1
ATOM 815 C C . LYS A 1 102 ? 2.937 8.459 2.453 1.00 96.94 102 LYS A C 1
ATOM 817 O O . LYS A 1 102 ? 3.256 9.537 2.961 1.00 96.94 102 LYS A O 1
ATOM 822 N N . ALA A 1 103 ? 2.311 7.505 3.133 1.00 93.94 103 ALA A N 1
ATOM 823 C CA . ALA A 1 103 ? 2.012 7.607 4.551 1.00 93.94 103 ALA A CA 1
ATOM 824 C C . ALA A 1 103 ? 3.315 7.552 5.364 1.00 93.94 103 ALA A C 1
ATOM 826 O O . ALA A 1 103 ? 4.189 6.717 5.119 1.00 93.94 103 ALA A O 1
ATOM 827 N N . LYS A 1 104 ? 3.444 8.434 6.359 1.00 90.19 104 LYS A N 1
ATOM 828 C CA . LYS A 1 104 ? 4.632 8.522 7.220 1.00 90.19 104 LYS A CA 1
ATOM 829 C C . LYS A 1 104 ? 4.315 8.036 8.637 1.00 90.19 104 LYS A C 1
ATOM 831 O O . LYS A 1 104 ? 3.238 8.337 9.140 1.00 90.19 104 LYS A O 1
ATOM 836 N N . PRO A 1 105 ? 5.236 7.319 9.312 1.00 85.94 105 PRO A N 1
ATOM 837 C CA . PRO A 1 105 ? 6.575 6.884 8.861 1.00 85.94 105 PRO A CA 1
ATOM 838 C C . PRO A 1 105 ? 6.513 5.815 7.756 1.00 85.94 105 PRO A C 1
ATOM 840 O O . PRO A 1 105 ? 5.491 5.187 7.606 1.00 85.94 105 PRO A O 1
ATOM 843 N N . THR A 1 106 ? 7.559 5.548 6.977 1.00 82.44 106 THR A N 1
ATOM 844 C CA . THR A 1 106 ? 7.442 4.648 5.801 1.00 82.44 106 THR A CA 1
ATOM 845 C C . THR A 1 106 ? 7.009 3.212 6.140 1.00 82.44 106 THR A C 1
ATOM 847 O O . THR A 1 106 ? 6.241 2.605 5.402 1.00 82.44 106 THR A O 1
ATOM 850 N N . ALA A 1 107 ? 7.416 2.676 7.293 1.00 83.75 107 ALA A N 1
ATOM 851 C CA . ALA A 1 107 ? 7.104 1.303 7.690 1.00 83.75 107 ALA A CA 1
ATOM 852 C C . ALA A 1 107 ? 5.665 1.103 8.212 1.00 83.75 107 ALA A C 1
ATOM 854 O O . ALA A 1 107 ? 5.132 1.923 8.967 1.00 83.75 107 ALA A O 1
ATOM 855 N N . GLY A 1 108 ? 5.085 -0.061 7.905 1.00 84.75 108 GLY A N 1
ATOM 856 C CA . GLY A 1 108 ? 3.778 -0.511 8.401 1.00 84.75 108 GLY A CA 1
ATOM 857 C C . GLY A 1 108 ? 2.591 -0.008 7.578 1.00 84.75 108 GLY A C 1
ATOM 858 O O . GLY A 1 108 ? 2.759 0.755 6.634 1.00 84.75 108 GLY A O 1
ATOM 859 N N . TYR A 1 109 ? 1.389 -0.432 7.956 1.00 88.38 109 TYR A N 1
ATOM 860 C CA . TYR A 1 109 ? 0.133 -0.054 7.304 1.00 88.38 109 TYR A CA 1
ATOM 861 C C . TYR A 1 109 ? -0.353 1.353 7.708 1.00 88.38 109 TYR A C 1
ATOM 863 O O . TYR A 1 109 ? -0.244 1.688 8.894 1.00 88.38 109 TYR A O 1
ATOM 871 N N . PRO A 1 110 ? -0.989 2.127 6.802 1.00 94.06 110 PRO A N 1
ATOM 872 C CA . PRO A 1 110 ? -1.046 1.976 5.336 1.00 94.06 110 PRO A CA 1
ATOM 873 C C . PRO A 1 110 ? 0.226 2.481 4.630 1.00 94.06 110 PRO A C 1
ATOM 875 O O . PRO A 1 110 ? 1.077 3.120 5.250 1.00 94.06 110 PRO A O 1
ATOM 878 N N . ASN A 1 111 ? 0.350 2.225 3.325 1.00 95.50 111 ASN A N 1
ATOM 879 C CA . ASN A 1 111 ? 1.474 2.693 2.503 1.00 95.50 111 ASN A CA 1
ATOM 880 C C . ASN A 1 111 ? 1.253 4.104 1.947 1.00 95.50 111 ASN A C 1
ATOM 882 O O . ASN A 1 111 ? 2.158 4.934 1.985 1.00 95.50 111 ASN A O 1
ATOM 886 N N . ILE A 1 112 ? 0.047 4.388 1.457 1.00 97.88 112 ILE A N 1
ATOM 887 C CA . ILE A 1 112 ? -0.309 5.623 0.754 1.00 97.88 112 ILE A CA 1
ATOM 888 C C . ILE A 1 112 ? -1.555 6.237 1.408 1.00 97.88 112 ILE A C 1
ATOM 890 O O . ILE A 1 112 ? -2.478 5.534 1.824 1.00 97.88 112 ILE A O 1
ATOM 894 N N . VAL A 1 113 ? -1.570 7.564 1.492 1.00 98.12 113 VAL A N 1
ATOM 895 C CA . VAL A 1 113 ? -2.716 8.400 1.859 1.00 98.12 113 VAL A CA 1
ATOM 896 C C . VAL A 1 113 ? -3.182 9.142 0.617 1.00 98.12 113 VAL A C 1
ATOM 898 O O . VAL A 1 113 ? -2.369 9.751 -0.074 1.00 98.12 113 VAL A O 1
ATOM 901 N N . VAL A 1 114 ? -4.485 9.125 0.361 1.00 98.38 114 VAL A N 1
ATOM 902 C CA . VAL A 1 114 ? -5.135 9.954 -0.654 1.00 98.38 114 VAL A CA 1
ATOM 903 C C . VAL A 1 114 ? -6.043 10.950 0.048 1.00 98.38 114 VAL A C 1
ATOM 905 O O . VAL A 1 114 ? -6.902 10.562 0.844 1.00 98.38 114 VAL A O 1
ATOM 908 N N . ARG A 1 115 ? -5.863 12.234 -0.252 1.00 98.31 115 ARG A N 1
ATOM 909 C CA . ARG A 1 115 ? -6.655 13.340 0.282 1.00 98.31 115 ARG A CA 1
ATOM 910 C C . ARG A 1 115 ? -7.530 13.966 -0.796 1.00 98.31 115 ARG A C 1
ATOM 912 O O . ARG A 1 115 ? -7.147 14.000 -1.961 1.00 98.31 115 ARG A O 1
ATOM 919 N N . LYS A 1 116 ? -8.683 14.493 -0.394 1.00 97.44 116 LYS A N 1
ATOM 920 C CA . LYS A 1 116 ? -9.560 15.329 -1.223 1.00 97.44 116 LYS A CA 1
ATOM 921 C C . LYS A 1 116 ? -9.939 16.554 -0.395 1.00 97.44 116 LYS A C 1
ATOM 923 O O . LYS A 1 116 ? -10.482 16.405 0.692 1.00 97.44 116 LYS A O 1
ATOM 928 N N . GLY A 1 117 ? -9.622 17.755 -0.881 1.00 95.19 117 GLY A N 1
ATOM 929 C CA . GLY A 1 117 ? -9.895 18.992 -0.133 1.00 95.19 117 GLY A CA 1
ATOM 930 C C . GLY A 1 117 ? -9.184 19.070 1.228 1.00 95.19 117 GLY A C 1
ATOM 931 O O . GLY A 1 117 ? -9.721 19.644 2.164 1.00 95.19 117 GLY A O 1
ATOM 932 N N . GLY A 1 118 ? -8.004 18.453 1.361 1.00 94.88 118 GLY A N 1
ATOM 933 C CA . GLY A 1 118 ? -7.225 18.409 2.609 1.00 94.88 118 GLY A CA 1
ATOM 934 C C . GLY A 1 118 ? -7.591 17.264 3.565 1.00 94.88 118 GLY A C 1
ATOM 935 O O . GLY A 1 118 ? -6.737 16.813 4.333 1.00 94.88 118 GLY A O 1
ATOM 936 N N . GLU A 1 119 ? -8.798 16.714 3.468 1.00 97.06 119 GLU A N 1
ATOM 937 C CA . GLU A 1 119 ? -9.237 15.580 4.287 1.00 97.06 119 GLU A CA 1
ATOM 938 C C . GLU A 1 119 ? -8.777 14.243 3.707 1.00 97.06 119 GLU A C 1
ATOM 940 O O . GLU A 1 119 ? -8.648 14.094 2.489 1.00 97.06 119 GLU A O 1
ATOM 945 N N . VAL A 1 120 ? -8.540 13.244 4.565 1.00 97.88 120 VAL A N 1
ATOM 946 C CA . VAL A 1 120 ? -8.213 11.894 4.092 1.00 97.88 120 VAL A CA 1
ATOM 947 C C . VAL A 1 120 ? -9.446 11.247 3.472 1.00 97.88 120 VAL A C 1
ATOM 949 O O . VAL A 1 120 ? -10.442 10.981 4.140 1.00 97.88 120 VAL A O 1
ATOM 952 N N . PHE A 1 121 ? -9.341 10.943 2.183 1.00 98.12 121 PHE A N 1
ATOM 953 C CA . PHE A 1 121 ? -10.379 10.270 1.419 1.00 98.12 121 PHE A CA 1
ATOM 954 C C . PHE A 1 121 ? -10.229 8.745 1.476 1.00 98.12 121 PHE A C 1
ATOM 956 O O . PHE A 1 121 ? -11.206 8.023 1.711 1.00 98.12 121 PHE A O 1
ATOM 963 N N . CYS A 1 122 ? -9.000 8.257 1.268 1.00 98.38 122 CYS A N 1
ATOM 964 C CA . CYS A 1 122 ? -8.686 6.833 1.220 1.00 98.38 122 CYS A CA 1
ATOM 965 C C . CYS A 1 122 ? -7.260 6.551 1.709 1.00 98.38 122 CYS A C 1
ATOM 967 O O . CYS A 1 122 ? -6.315 7.261 1.369 1.00 98.38 122 CYS A O 1
ATOM 969 N N . TYR A 1 123 ? -7.098 5.459 2.443 1.00 98.12 123 TYR A N 1
ATOM 970 C CA . TYR A 1 123 ? -5.817 4.829 2.728 1.00 98.12 123 TYR A CA 1
ATOM 971 C C . TYR A 1 123 ? -5.610 3.645 1.783 1.00 98.12 123 TYR A C 1
ATOM 973 O O . TYR A 1 123 ? -6.520 2.840 1.588 1.00 98.12 123 TYR A O 1
ATOM 981 N N . ILE A 1 124 ? -4.416 3.524 1.211 1.00 97.50 124 ILE A N 1
ATOM 982 C CA . ILE A 1 124 ? -4.043 2.419 0.327 1.00 97.50 124 ILE A CA 1
ATOM 983 C C . ILE A 1 124 ? -2.867 1.657 0.942 1.00 97.50 124 ILE A C 1
ATOM 985 O O . ILE A 1 124 ? -1.844 2.236 1.312 1.00 97.50 124 ILE A O 1
ATOM 989 N N . ASP A 1 125 ? -3.000 0.341 1.020 1.00 95.50 125 ASP A N 1
ATOM 990 C CA . ASP A 1 125 ? -1.918 -0.583 1.339 1.00 95.50 125 ASP A CA 1
ATOM 991 C C . ASP A 1 125 ? -1.503 -1.341 0.080 1.00 95.50 125 ASP A C 1
ATOM 993 O O . ASP A 1 125 ? -2.335 -1.867 -0.662 1.00 95.50 125 ASP A O 1
ATOM 997 N N . VAL A 1 126 ? -0.200 -1.362 -0.182 1.00 95.19 126 VAL A N 1
ATOM 998 C CA . VAL A 1 126 ? 0.381 -1.972 -1.374 1.00 95.19 126 VAL A CA 1
ATOM 999 C C . VAL A 1 126 ? 1.019 -3.291 -0.966 1.00 95.19 126 VAL A C 1
ATOM 1001 O O . VAL A 1 126 ? 1.782 -3.399 -0.000 1.00 95.19 126 VAL A O 1
ATOM 1004 N N . LYS A 1 127 ? 0.662 -4.345 -1.691 1.00 92.81 127 LYS A N 1
ATOM 1005 C CA . LYS A 1 127 ? 1.181 -5.690 -1.475 1.00 92.81 127 LYS A CA 1
ATOM 1006 C C . LYS A 1 127 ? 1.696 -6.233 -2.791 1.00 92.81 127 LYS A C 1
ATOM 1008 O O . LYS A 1 127 ? 0.988 -6.237 -3.790 1.00 92.81 127 LYS A O 1
ATOM 1013 N N . VAL A 1 128 ? 2.921 -6.747 -2.774 1.00 93.75 128 VAL A N 1
ATOM 1014 C CA . VAL A 1 128 ? 3.553 -7.351 -3.950 1.00 93.75 128 VAL A CA 1
ATOM 1015 C C . VAL A 1 128 ? 3.860 -8.823 -3.688 1.00 93.75 128 VAL A C 1
ATOM 1017 O O . VAL A 1 128 ? 4.378 -9.194 -2.629 1.00 93.75 128 VAL A O 1
ATOM 1020 N N . THR A 1 129 ? 3.533 -9.683 -4.653 1.00 92.31 129 THR A N 1
ATOM 1021 C CA . THR A 1 129 ? 3.772 -11.128 -4.573 1.00 92.31 129 THR A CA 1
ATOM 1022 C C . THR A 1 129 ? 4.211 -11.714 -5.911 1.00 92.31 129 THR A C 1
ATOM 1024 O O . THR A 1 129 ? 3.731 -11.311 -6.963 1.00 92.31 129 THR A O 1
ATOM 1027 N N . SER A 1 130 ? 5.081 -12.723 -5.875 1.00 91.12 130 SER A N 1
ATOM 1028 C CA . SER A 1 130 ? 5.386 -13.573 -7.036 1.00 91.12 130 SER A CA 1
ATOM 1029 C C . SER A 1 130 ? 4.580 -14.877 -7.057 1.00 91.12 130 SER A C 1
ATOM 1031 O O . SER A 1 130 ? 4.713 -15.682 -7.976 1.00 91.12 130 SER A O 1
ATOM 1033 N N . ARG A 1 131 ? 3.739 -15.119 -6.040 1.00 85.44 131 ARG A N 1
ATOM 1034 C CA . ARG A 1 131 ? 2.951 -16.355 -5.924 1.00 85.44 131 ARG A CA 1
ATOM 1035 C C . ARG A 1 131 ? 1.797 -16.387 -6.935 1.00 85.44 131 ARG A C 1
ATOM 1037 O O . ARG A 1 131 ? 1.298 -15.352 -7.393 1.00 85.44 131 ARG A O 1
ATOM 1044 N N . SER A 1 132 ? 1.359 -17.598 -7.274 1.00 71.75 132 SER A N 1
ATOM 1045 C CA . SER A 1 132 ? 0.103 -17.827 -7.989 1.00 71.75 132 SER A CA 1
ATOM 1046 C C . SER A 1 132 ? -1.104 -17.483 -7.104 1.00 71.75 132 SER A C 1
ATOM 1048 O O . SER A 1 132 ? -1.006 -17.388 -5.881 1.00 71.75 132 SER A O 1
ATOM 1050 N N . VAL A 1 133 ? -2.253 -17.268 -7.747 1.00 60.25 133 VAL A N 1
ATOM 1051 C CA . VAL A 1 133 ? -3.502 -16.766 -7.142 1.00 60.25 133 VAL A CA 1
ATOM 1052 C C . VAL A 1 133 ? -4.045 -17.659 -6.013 1.00 60.25 133 VAL A C 1
ATOM 1054 O O . VAL A 1 133 ? -4.824 -17.189 -5.192 1.00 60.25 133 VAL A O 1
ATOM 1057 N N . THR A 1 134 ? -3.635 -18.926 -5.945 1.00 52.94 134 THR A N 1
ATOM 1058 C CA . THR A 1 134 ? -4.134 -19.916 -4.978 1.00 52.94 134 THR A CA 1
ATOM 1059 C C . THR A 1 134 ? -3.461 -19.850 -3.603 1.00 52.94 134 THR A C 1
ATOM 1061 O O . THR A 1 134 ? -3.864 -20.569 -2.692 1.00 52.94 134 THR A O 1
ATOM 1064 N N . GLY A 1 135 ? -2.446 -18.999 -3.421 1.00 50.56 135 GLY A N 1
ATOM 1065 C CA . GLY A 1 135 ? -1.846 -18.746 -2.110 1.00 50.56 135 GLY A CA 1
ATOM 1066 C C . GLY A 1 135 ? -2.625 -17.706 -1.301 1.00 50.56 135 GLY A C 1
ATOM 1067 O O . GLY A 1 135 ? -3.222 -16.797 -1.873 1.00 50.56 135 GLY A O 1
ATOM 1068 N N . SER A 1 136 ? -2.565 -17.788 0.035 1.00 51.72 136 SER A N 1
ATOM 1069 C CA . SER A 1 136 ? -3.009 -16.679 0.893 1.00 51.72 136 SER A CA 1
ATOM 1070 C C . SER A 1 136 ? -2.328 -15.390 0.435 1.00 51.72 136 SER A C 1
ATOM 1072 O O . SER A 1 136 ? -1.105 -15.378 0.229 1.00 51.72 136 SER A O 1
ATOM 1074 N N . ALA A 1 137 ? -3.100 -14.307 0.304 1.00 53.59 137 ALA A N 1
ATOM 1075 C CA . ALA A 1 137 ? -2.517 -12.973 0.292 1.00 53.59 137 ALA A CA 1
ATOM 1076 C C . ALA A 1 137 ? -1.581 -12.858 1.506 1.00 53.59 137 ALA A C 1
ATOM 1078 O O . ALA A 1 137 ? -1.836 -13.476 2.547 1.00 53.59 137 ALA A O 1
ATOM 1079 N N . ARG A 1 138 ? -0.454 -12.150 1.352 1.00 57.66 138 ARG A N 1
ATOM 1080 C CA . ARG A 1 138 ? 0.434 -11.911 2.497 1.00 57.66 138 ARG A CA 1
ATOM 1081 C C . ARG A 1 138 ? -0.364 -11.242 3.613 1.00 57.66 138 ARG A C 1
ATOM 1083 O O . ARG A 1 138 ? -1.262 -10.451 3.331 1.00 57.66 138 ARG A O 1
ATOM 1090 N N . ASP A 1 139 ? -0.005 -11.573 4.846 1.00 63.38 139 ASP A N 1
ATOM 1091 C CA . ASP A 1 139 ? -0.670 -11.052 6.031 1.00 63.38 139 ASP A CA 1
ATOM 1092 C C . ASP A 1 139 ? -0.665 -9.515 6.023 1.00 63.38 139 ASP A C 1
ATOM 1094 O O . ASP A 1 139 ? 0.319 -8.868 5.639 1.00 63.38 139 ASP A O 1
ATOM 1098 N N . ILE A 1 140 ? -1.785 -8.922 6.435 1.00 62.09 140 ILE A N 1
ATOM 1099 C CA . ILE A 1 140 ? -1.834 -7.496 6.748 1.00 62.09 140 ILE A CA 1
ATOM 1100 C C . ILE A 1 140 ? -1.215 -7.357 8.133 1.00 62.09 140 ILE A C 1
ATOM 1102 O O . ILE A 1 140 ? -1.816 -7.738 9.138 1.00 62.09 140 ILE A O 1
ATOM 1106 N N . TYR A 1 141 ? 0.000 -6.823 8.186 1.00 64.88 141 TYR A N 1
ATOM 1107 C CA . TYR A 1 141 ? 0.666 -6.554 9.453 1.00 64.88 141 TYR A CA 1
ATOM 1108 C C . TYR A 1 141 ? 0.130 -5.256 10.044 1.00 64.88 141 TYR A C 1
ATOM 1110 O O . TYR A 1 141 ? 0.585 -4.156 9.722 1.00 64.88 141 TYR A O 1
ATOM 1118 N N . ILE A 1 142 ? -0.846 -5.402 10.933 1.00 64.56 142 ILE A N 1
ATOM 1119 C CA . ILE A 1 142 ? -1.309 -4.326 11.801 1.00 64.56 142 ILE A CA 1
ATOM 1120 C C . ILE A 1 142 ? -0.512 -4.478 13.089 1.00 64.56 142 ILE A C 1
ATOM 1122 O O . ILE A 1 142 ? -0.805 -5.346 13.905 1.00 64.56 142 ILE A O 1
ATOM 1126 N N . SER A 1 143 ? 0.549 -3.686 13.233 1.00 64.62 143 SER A N 1
ATOM 1127 C CA . SER A 1 143 ? 1.347 -3.681 14.457 1.00 64.62 143 SER A CA 1
ATOM 1128 C C . SER A 1 143 ? 0.771 -2.626 15.403 1.00 64.62 143 SER A C 1
ATOM 1130 O O . SER A 1 143 ? 1.026 -1.430 15.197 1.00 64.62 143 SER A O 1
ATOM 1132 N N . PRO A 1 144 ? -0.004 -3.022 16.434 1.00 63.72 144 PRO A N 1
ATOM 1133 C CA . PRO A 1 144 ? -0.147 -2.157 17.594 1.00 63.72 144 PRO A CA 1
ATOM 1134 C C . PRO A 1 144 ? 1.266 -1.905 18.137 1.00 63.72 144 PRO A C 1
ATOM 1136 O O . PRO A 1 144 ? 2.135 -2.775 18.030 1.00 63.72 144 PRO A O 1
ATOM 1139 N N . GLY A 1 145 ? 1.548 -0.699 18.634 1.00 64.75 145 GLY A N 1
ATOM 1140 C CA . GLY A 1 145 ? 2.870 -0.435 19.204 1.00 64.75 145 GLY A CA 1
ATOM 1141 C C . GLY A 1 145 ? 3.158 -1.360 20.395 1.00 64.75 145 GLY A C 1
ATOM 1142 O O . GLY A 1 145 ? 2.280 -2.111 20.826 1.00 64.75 145 GLY A O 1
ATOM 1143 N N . PRO A 1 146 ? 4.391 -1.340 20.927 1.00 70.94 146 PRO A N 1
ATOM 1144 C CA . PRO A 1 146 ? 4.806 -2.299 21.944 1.00 70.94 146 PRO A CA 1
ATOM 1145 C C . PRO A 1 146 ? 3.870 -2.255 23.162 1.00 70.94 146 PRO A C 1
ATOM 1147 O O . PRO A 1 146 ? 3.462 -1.156 23.561 1.00 70.94 146 PRO A O 1
ATOM 1150 N N . PRO A 1 147 ? 3.523 -3.411 23.755 1.00 71.38 147 PRO A N 1
ATOM 1151 C CA . PRO A 1 147 ? 2.732 -3.439 24.973 1.00 71.38 147 PRO A CA 1
ATOM 1152 C C . PRO A 1 147 ? 3.481 -2.710 26.097 1.00 71.38 147 PRO A C 1
ATOM 1154 O O . PRO A 1 147 ? 4.680 -2.898 26.285 1.00 71.38 147 PRO A O 1
ATOM 1157 N N . THR A 1 148 ? 2.777 -1.851 26.825 1.00 77.81 148 THR A N 1
ATOM 1158 C CA . THR A 1 148 ? 3.283 -1.097 27.984 1.00 77.81 148 THR A CA 1
ATOM 1159 C C . THR A 1 148 ? 2.756 -1.636 29.304 1.00 77.81 148 THR A C 1
ATOM 1161 O O . THR A 1 148 ? 3.270 -1.285 30.359 1.00 77.81 148 THR A O 1
ATOM 1164 N N . GLY A 1 149 ? 1.725 -2.473 29.251 1.00 72.69 149 GLY A N 1
ATOM 1165 C CA . GLY A 1 149 ? 1.119 -3.088 30.417 1.00 72.69 149 GLY A CA 1
ATOM 1166 C C . GLY A 1 149 ? 0.300 -4.295 30.001 1.00 72.69 149 GLY A C 1
ATOM 1167 O O . GLY A 1 149 ? -0.196 -4.373 28.876 1.00 72.69 149 GLY A O 1
ATOM 1168 N N . MET A 1 150 ? 0.157 -5.242 30.914 1.00 78.12 150 MET A N 1
ATOM 1169 C CA . MET A 1 150 ? -0.711 -6.395 30.750 1.00 78.12 150 MET A CA 1
ATOM 1170 C C . MET A 1 150 ? -1.510 -6.556 32.034 1.00 78.12 150 MET A C 1
ATOM 1172 O O . MET A 1 150 ? -0.966 -6.447 33.130 1.00 78.12 150 MET A O 1
ATOM 1176 N N . SER A 1 151 ? -2.797 -6.824 31.890 1.00 77.50 151 SER A N 1
ATOM 1177 C CA . SER A 1 151 ? -3.657 -7.248 32.985 1.00 77.50 151 SER A CA 1
ATOM 1178 C C . SER A 1 151 ? -4.301 -8.572 32.617 1.00 77.50 151 SER A C 1
ATOM 1180 O O . SER A 1 151 ? -4.563 -8.856 31.447 1.00 77.50 151 SER A O 1
ATOM 1182 N N . VAL A 1 152 ? -4.510 -9.397 33.633 1.00 76.12 152 VAL A N 1
ATOM 1183 C CA . VAL A 1 152 ? -5.153 -10.696 33.499 1.00 76.12 152 VAL A CA 1
ATOM 1184 C C . VAL A 1 152 ? -6.410 -10.648 34.340 1.00 76.12 152 VAL A C 1
ATOM 1186 O O . VAL A 1 152 ? -6.353 -10.322 35.523 1.00 76.12 152 VAL A O 1
ATOM 1189 N N . THR A 1 153 ? -7.543 -10.954 33.729 1.00 83.56 153 THR A N 1
ATOM 1190 C CA . THR A 1 153 ? -8.815 -11.109 34.434 1.00 83.56 153 THR A CA 1
ATOM 1191 C C . THR A 1 153 ? -9.338 -12.508 34.185 1.00 83.56 153 THR A C 1
ATOM 1193 O O . THR A 1 153 ? -9.241 -13.026 33.077 1.00 83.56 153 THR A O 1
ATOM 1196 N N . VAL A 1 154 ? -9.840 -13.150 35.233 1.00 83.25 154 VAL A N 1
ATOM 1197 C CA . VAL A 1 154 ? -10.466 -14.467 35.128 1.00 83.25 154 VAL A CA 1
ATOM 1198 C C . VAL A 1 154 ? -11.944 -14.283 35.419 1.00 83.25 154 VAL A C 1
ATOM 1200 O O . VAL A 1 154 ? -12.310 -13.781 36.480 1.00 83.25 154 VAL A O 1
ATOM 1203 N N . THR A 1 155 ? -12.797 -14.650 34.470 1.00 79.69 155 THR A N 1
ATOM 1204 C CA . THR A 1 155 ? -14.253 -14.526 34.601 1.00 79.69 155 THR A CA 1
ATOM 1205 C C . THR A 1 155 ? -14.902 -15.748 33.968 1.00 79.69 155 THR A C 1
ATOM 1207 O O . THR A 1 155 ? -14.594 -16.082 32.826 1.00 79.69 155 THR A O 1
ATOM 1210 N N . ASP A 1 156 ? -15.744 -16.458 34.722 1.00 85.06 156 ASP A N 1
ATOM 1211 C CA . ASP A 1 156 ? -16.442 -17.679 34.284 1.00 85.06 156 ASP A CA 1
ATOM 1212 C C . ASP A 1 156 ? -15.515 -18.748 33.677 1.00 85.06 156 ASP A C 1
ATOM 1214 O O . ASP A 1 156 ? -15.797 -19.338 32.634 1.00 85.06 156 ASP A O 1
ATOM 1218 N N . GLY A 1 157 ? -14.346 -18.956 34.294 1.00 79.81 157 GLY A N 1
ATOM 1219 C CA . GLY A 1 157 ? -13.339 -19.907 33.806 1.00 79.81 157 GLY A CA 1
ATOM 1220 C C . GLY A 1 157 ? -12.612 -19.472 32.526 1.00 79.81 157 GLY A C 1
ATOM 1221 O O . GLY A 1 157 ? -11.788 -20.224 32.009 1.00 79.81 157 GLY A O 1
ATOM 1222 N N . LYS A 1 158 ? -12.868 -18.260 32.016 1.00 65.12 158 LYS A N 1
ATOM 1223 C CA . LYS A 1 158 ? -12.140 -17.664 30.890 1.00 65.12 158 LYS A CA 1
ATOM 1224 C C . LYS A 1 158 ? -11.039 -16.751 31.412 1.00 65.12 158 LYS A C 1
ATOM 1226 O O . LYS A 1 158 ? -11.295 -15.874 32.232 1.00 65.12 158 LYS A O 1
ATOM 1231 N N . ILE A 1 159 ? -9.823 -16.935 30.903 1.00 64.38 159 ILE A N 1
ATOM 1232 C CA . ILE A 1 159 ? -8.701 -16.020 31.133 1.00 64.38 159 ILE A CA 1
ATOM 1233 C C . ILE A 1 159 ? -8.736 -14.951 30.039 1.00 64.38 159 ILE A C 1
ATOM 1235 O O . ILE A 1 159 ? -8.517 -15.247 28.865 1.00 64.38 159 ILE A O 1
ATOM 1239 N N . MET A 1 160 ? -9.005 -13.709 30.422 1.00 70.81 160 MET A N 1
ATOM 1240 C CA . MET A 1 160 ? -8.890 -12.537 29.564 1.00 70.81 160 MET A CA 1
ATOM 1241 C C . MET A 1 160 ? -7.542 -11.860 29.800 1.00 70.81 160 MET A C 1
ATOM 1243 O O . MET A 1 160 ? -7.243 -11.398 30.903 1.00 70.81 160 MET A O 1
ATOM 1247 N N . LEU A 1 161 ? -6.731 -11.797 28.746 1.00 63.09 161 LEU A N 1
ATOM 1248 C CA . LEU A 1 161 ? -5.487 -11.035 28.716 1.00 63.09 161 LEU A CA 1
ATOM 1249 C C . LEU A 1 161 ? -5.757 -9.686 28.051 1.00 63.09 161 LEU A C 1
ATOM 1251 O O . LEU A 1 161 ? -6.110 -9.633 26.873 1.00 63.09 161 LEU A O 1
ATOM 1255 N N . SER A 1 162 ? -5.562 -8.608 28.798 1.00 72.88 162 SER A N 1
ATOM 1256 C CA . SER A 1 162 ? -5.742 -7.240 28.321 1.00 72.88 162 SER A CA 1
ATOM 1257 C C . SER A 1 162 ? -4.392 -6.545 28.261 1.00 72.88 162 SER A C 1
ATOM 1259 O O . SER A 1 162 ? -3.708 -6.418 29.277 1.00 72.88 162 SER A O 1
ATOM 1261 N N . PHE A 1 163 ? -4.012 -6.074 27.078 1.00 70.94 163 PHE A N 1
ATOM 1262 C CA . PHE A 1 163 ? -2.749 -5.378 26.856 1.00 70.94 163 PHE A CA 1
ATOM 1263 C C . PHE A 1 163 ? -2.994 -3.881 26.704 1.00 70.94 163 PHE A C 1
ATOM 1265 O O . PHE A 1 163 ? -3.802 -3.451 25.883 1.00 70.94 163 PHE A O 1
ATOM 1272 N N . GLN A 1 164 ? -2.255 -3.082 27.463 1.00 74.38 164 GLN A N 1
ATOM 1273 C CA . GLN A 1 164 ? -2.062 -1.673 27.152 1.00 74.38 164 GLN A CA 1
ATOM 1274 C C . GLN A 1 164 ? -0.953 -1.585 26.114 1.00 74.38 164 GLN A C 1
ATOM 1276 O O . GLN A 1 164 ? 0.103 -2.185 26.297 1.00 74.38 164 GLN A O 1
ATOM 1281 N N . ILE A 1 165 ? -1.185 -0.857 25.030 1.00 73.88 165 ILE A N 1
ATOM 1282 C CA . ILE A 1 165 ? -0.249 -0.743 23.910 1.00 73.88 165 ILE A CA 1
ATOM 1283 C C . ILE A 1 165 ? 0.201 0.704 23.745 1.00 73.88 165 ILE A C 1
ATOM 1285 O O . ILE A 1 165 ? -0.604 1.637 23.781 1.00 73.88 165 ILE A O 1
ATOM 1289 N N . LYS A 1 166 ? 1.502 0.913 23.525 1.00 78.25 166 LYS A N 1
ATOM 1290 C CA . LYS A 1 166 ? 2.012 2.218 23.104 1.00 78.25 166 LYS A CA 1
ATOM 1291 C C . LYS A 1 166 ? 1.475 2.528 21.710 1.00 78.25 166 LYS A C 1
ATOM 1293 O O . LYS A 1 166 ? 1.335 1.642 20.868 1.00 78.25 166 LYS A O 1
ATOM 1298 N N . LYS A 1 167 ? 1.255 3.810 21.416 1.00 80.88 167 LYS A N 1
ATOM 1299 C CA . LYS A 1 167 ? 0.910 4.247 20.059 1.00 80.88 167 LYS A CA 1
ATOM 1300 C C . LYS A 1 167 ? 2.045 3.907 19.080 1.00 80.88 167 LYS A C 1
ATOM 1302 O O . LYS A 1 167 ? 3.132 4.480 19.159 1.00 80.88 167 LYS A O 1
ATOM 1307 N N . GLY A 1 168 ? 1.788 2.950 18.188 1.00 81.25 168 GLY A N 1
ATOM 1308 C CA . GLY A 1 168 ? 2.685 2.533 17.103 1.00 81.25 168 GLY A CA 1
ATOM 1309 C C . GLY A 1 168 ? 2.503 3.350 15.818 1.00 81.25 168 GLY A C 1
ATOM 1310 O O . GLY A 1 168 ? 1.811 4.367 15.807 1.00 81.25 168 GLY A O 1
ATOM 1311 N N . ASN A 1 169 ? 3.094 2.884 14.712 1.00 86.06 169 ASN A N 1
ATOM 1312 C CA . ASN A 1 169 ? 3.006 3.565 13.411 1.00 86.06 169 ASN A CA 1
ATOM 1313 C C . ASN A 1 169 ? 1.564 3.713 12.920 1.00 86.06 169 ASN A C 1
ATOM 1315 O O . ASN A 1 169 ? 1.235 4.742 12.338 1.00 86.06 169 ASN A O 1
ATOM 1319 N N . LEU A 1 170 ? 0.706 2.728 13.203 1.00 86.06 170 LEU A N 1
ATOM 1320 C CA . LEU A 1 170 ? -0.704 2.762 12.823 1.00 86.06 170 LEU A CA 1
ATOM 1321 C C . LEU A 1 170 ? -1.398 4.045 13.316 1.00 86.06 170 LEU A C 1
ATOM 1323 O O . LEU A 1 170 ? -2.044 4.722 12.527 1.00 86.06 170 LEU A O 1
ATOM 1327 N N . TYR A 1 171 ? -1.172 4.432 14.578 1.00 87.56 171 TYR A N 1
ATOM 1328 C CA . TYR A 1 171 ? -1.733 5.654 15.178 1.00 87.56 171 TYR A CA 1
ATOM 1329 C C . TYR A 1 171 ? -1.218 6.948 14.548 1.00 87.56 171 TYR A C 1
ATOM 1331 O O . TYR A 1 171 ? -1.845 7.989 14.697 1.00 87.56 171 TYR A O 1
ATOM 1339 N N . ARG A 1 172 ? -0.037 6.912 13.923 1.00 87.94 172 ARG A N 1
ATOM 1340 C CA . ARG A 1 172 ? 0.558 8.084 13.265 1.00 87.94 172 ARG A CA 1
ATOM 1341 C C . ARG A 1 172 ? 0.108 8.218 11.818 1.00 87.94 172 ARG A C 1
ATOM 1343 O O . ARG A 1 172 ? 0.181 9.307 11.276 1.00 87.94 172 ARG A O 1
ATOM 1350 N N . LYS A 1 173 ? -0.291 7.108 11.195 1.00 92.25 173 LYS A N 1
ATOM 1351 C CA . LYS A 1 173 ? -0.660 7.065 9.780 1.00 92.25 173 LYS A CA 1
ATOM 1352 C C . LYS A 1 173 ? -2.157 7.183 9.549 1.00 92.25 173 LYS A C 1
ATOM 1354 O O . LYS A 1 173 ? -2.564 7.759 8.548 1.00 92.25 173 LYS A O 1
ATOM 1359 N N . VAL A 1 174 ? -2.959 6.581 10.422 1.00 93.56 174 VAL A N 1
ATOM 1360 C CA . VAL A 1 174 ? -4.418 6.611 10.331 1.00 93.56 174 VAL A CA 1
ATOM 1361 C C . VAL A 1 174 ? -4.913 7.673 11.304 1.00 93.56 174 VAL A C 1
ATOM 1363 O O . VAL A 1 174 ? -4.869 7.491 12.517 1.00 93.56 174 VAL A O 1
ATOM 1366 N N . GLU A 1 175 ? -5.311 8.806 10.741 1.00 93.06 175 GLU A N 1
ATOM 1367 C CA . GLU A 1 175 ? -5.604 10.064 11.438 1.00 93.06 175 GLU A CA 1
ATOM 1368 C C . GLU A 1 175 ? -7.109 10.323 11.563 1.00 93.06 175 GLU A C 1
ATOM 1370 O O . GLU A 1 175 ? -7.529 11.106 12.409 1.00 93.06 175 GLU A O 1
ATOM 1375 N N . GLN A 1 176 ? -7.913 9.684 10.711 1.00 95.06 176 GLN A N 1
ATOM 1376 C CA . GLN A 1 176 ? -9.364 9.820 10.680 1.00 95.06 176 GLN A CA 1
ATOM 1377 C C . GLN A 1 176 ? -10.010 8.588 10.040 1.00 95.06 176 GLN A C 1
ATOM 1379 O O . GLN A 1 176 ? -9.344 7.785 9.384 1.00 95.06 176 GLN A O 1
ATOM 1384 N N . GLN A 1 177 ? -11.328 8.470 10.193 1.00 96.31 177 GLN A N 1
ATOM 1385 C CA . GLN A 1 177 ? -12.126 7.513 9.429 1.00 96.31 177 GLN A CA 1
ATOM 1386 C C . GLN A 1 177 ? -12.033 7.808 7.926 1.00 96.31 177 GLN A C 1
ATOM 1388 O O . GLN A 1 177 ? -12.172 8.955 7.494 1.00 96.31 177 GLN A O 1
ATOM 1393 N N . ALA A 1 178 ? -11.801 6.776 7.122 1.00 97.75 178 ALA A N 1
ATOM 1394 C CA . ALA A 1 178 ? -11.717 6.898 5.671 1.00 97.75 178 ALA A CA 1
ATOM 1395 C C . ALA A 1 178 ? -11.983 5.547 5.001 1.00 97.75 178 ALA A C 1
ATOM 1397 O O . ALA A 1 178 ? -12.269 4.545 5.662 1.00 97.75 178 ALA A O 1
ATOM 1398 N N . ARG A 1 179 ? -11.891 5.519 3.670 1.00 98.00 179 ARG A N 1
ATOM 1399 C CA . ARG A 1 179 ? -11.881 4.269 2.902 1.00 98.00 179 ARG A CA 1
ATOM 1400 C C . ARG A 1 179 ? -10.529 3.595 3.042 1.00 98.00 179 ARG A C 1
ATOM 1402 O O . ARG A 1 179 ? -9.511 4.269 3.190 1.00 98.00 179 ARG A O 1
ATOM 1409 N N . HIS A 1 180 ? -10.512 2.273 2.973 1.00 96.38 180 HIS A N 1
ATOM 1410 C CA . HIS A 1 180 ? -9.281 1.502 3.042 1.00 96.38 180 HIS A CA 1
ATOM 1411 C C . HIS A 1 180 ? -9.256 0.485 1.902 1.00 96.38 180 HIS A C 1
ATOM 1413 O O . HIS A 1 180 ? -10.174 -0.321 1.755 1.00 96.38 180 HIS A O 1
ATOM 1419 N N . LEU A 1 181 ? -8.194 0.531 1.101 1.00 96.38 181 LEU A N 1
ATOM 1420 C CA . LEU A 1 181 ? -7.992 -0.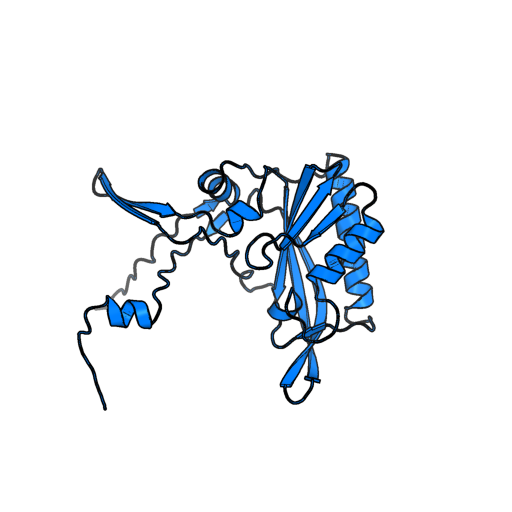347 -0.043 1.00 96.38 181 LEU A CA 1
ATOM 1421 C C . LEU A 1 181 ? -6.684 -1.123 0.078 1.00 96.38 181 LEU A C 1
ATOM 1423 O O . LEU A 1 181 ? -5.676 -0.596 0.550 1.00 96.38 181 LEU A O 1
ATOM 1427 N N . ILE A 1 182 ? -6.687 -2.352 -0.433 1.00 94.38 182 ILE A N 1
ATOM 1428 C CA . ILE A 1 182 ? -5.465 -3.107 -0.722 1.00 94.38 182 ILE A CA 1
ATOM 1429 C C . ILE A 1 182 ? -5.287 -3.220 -2.226 1.00 94.38 182 ILE A C 1
ATOM 1431 O O . ILE A 1 182 ? -6.169 -3.718 -2.927 1.00 94.38 182 ILE A O 1
ATOM 1435 N N . LEU A 1 183 ? -4.107 -2.831 -2.697 1.00 95.19 183 LEU A N 1
ATOM 1436 C CA . LEU A 1 183 ? -3.632 -3.098 -4.046 1.00 95.19 183 LEU A CA 1
ATOM 1437 C C . LEU A 1 183 ? -2.650 -4.268 -3.997 1.00 95.19 183 LEU A C 1
ATOM 1439 O O . LEU A 1 183 ? -1.533 -4.145 -3.494 1.00 95.19 183 LEU A O 1
ATOM 1443 N N . LEU A 1 184 ? -3.067 -5.413 -4.532 1.00 93.81 184 LEU A N 1
ATOM 1444 C CA . LEU A 1 184 ? -2.242 -6.610 -4.629 1.00 93.81 184 LEU A CA 1
ATOM 1445 C C . LEU A 1 184 ? -1.670 -6.749 -6.040 1.00 93.81 184 LEU A C 1
ATOM 1447 O O . LEU A 1 184 ? -2.339 -7.255 -6.946 1.00 93.81 184 LEU A O 1
ATOM 1451 N N . PHE A 1 185 ? -0.409 -6.368 -6.203 1.00 94.81 185 PHE A N 1
ATOM 1452 C CA . PHE A 1 185 ? 0.344 -6.556 -7.433 1.00 94.81 185 PHE A CA 1
ATOM 1453 C C . PHE A 1 185 ? 0.986 -7.938 -7.492 1.00 94.81 185 PHE A C 1
ATOM 1455 O O . PHE A 1 185 ? 1.594 -8.427 -6.531 1.00 94.81 185 PHE A O 1
ATOM 1462 N N . ARG A 1 186 ? 0.885 -8.562 -8.665 1.00 94.50 186 ARG A N 1
ATOM 1463 C CA . ARG A 1 186 ? 1.650 -9.761 -9.001 1.00 94.50 186 ARG A CA 1
ATOM 1464 C C . ARG A 1 186 ? 2.863 -9.374 -9.826 1.00 94.50 186 ARG A C 1
ATOM 1466 O O . ARG A 1 186 ? 2.741 -8.559 -10.735 1.00 94.50 186 ARG A O 1
ATOM 1473 N N . VAL A 1 187 ? 3.997 -9.997 -9.535 1.00 96.25 187 VAL A N 1
ATOM 1474 C CA . VAL A 1 187 ? 5.248 -9.780 -10.266 1.00 96.25 187 VAL A CA 1
ATOM 1475 C C . VAL A 1 187 ? 5.869 -11.085 -10.739 1.00 96.25 187 VAL A C 1
ATOM 1477 O O . VAL A 1 187 ? 5.721 -12.123 -10.093 1.00 96.25 187 VAL A O 1
ATOM 1480 N N . GLU A 1 188 ? 6.598 -11.017 -11.846 1.00 96.25 188 GLU A N 1
ATOM 1481 C CA . GLU A 1 188 ? 7.483 -12.083 -12.318 1.00 96.25 188 GLU A CA 1
ATOM 1482 C C . GLU A 1 188 ? 8.934 -11.604 -12.330 1.00 96.25 188 GLU A C 1
ATOM 1484 O O . GLU A 1 188 ? 9.211 -10.445 -12.642 1.00 96.25 188 GLU A O 1
ATOM 1489 N N . ASN A 1 189 ? 9.852 -12.499 -11.962 1.00 96.75 189 ASN A N 1
ATOM 1490 C CA . ASN A 1 189 ? 11.280 -12.265 -12.134 1.00 96.75 189 ASN A CA 1
ATOM 1491 C C . ASN A 1 189 ? 11.620 -12.484 -13.613 1.00 96.75 189 ASN A C 1
ATOM 1493 O O . ASN A 1 189 ? 11.330 -13.554 -14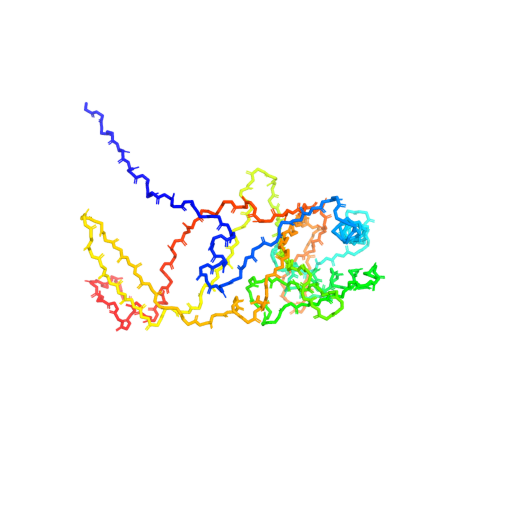.147 1.00 96.75 189 ASN A O 1
ATOM 1497 N N . VAL A 1 190 ? 12.223 -11.485 -14.254 1.00 97.19 190 VAL A N 1
ATOM 1498 C CA . VAL A 1 190 ? 12.604 -11.519 -15.677 1.00 97.19 190 VAL A CA 1
ATOM 1499 C C . VAL A 1 190 ? 14.120 -11.514 -15.889 1.00 97.19 190 VAL A C 1
ATOM 1501 O O . VAL A 1 190 ? 14.588 -11.366 -17.015 1.00 97.19 190 VAL A O 1
ATOM 1504 N N . GLY A 1 191 ? 14.899 -11.655 -14.816 1.00 96.31 191 GLY A N 1
ATOM 1505 C CA . GLY A 1 191 ? 16.346 -11.807 -14.887 1.00 96.31 191 GLY A CA 1
ATOM 1506 C C . GLY A 1 191 ? 17.076 -11.241 -13.678 1.00 96.31 191 GLY A C 1
ATOM 1507 O O . GLY A 1 191 ? 16.524 -10.513 -12.854 1.00 96.31 191 GLY A O 1
ATOM 1508 N N . GLU A 1 192 ? 18.363 -11.546 -13.601 1.00 95.62 192 GLU A N 1
ATOM 1509 C CA . GLU A 1 192 ? 19.239 -11.015 -12.563 1.00 95.62 192 GLU A CA 1
ATOM 1510 C C . GLU A 1 192 ? 19.718 -9.592 -12.899 1.00 95.62 192 GLU A C 1
ATOM 1512 O O . GLU A 1 192 ? 19.742 -9.146 -14.052 1.00 95.62 192 GLU A O 1
ATOM 1517 N N . TYR A 1 193 ? 20.101 -8.856 -11.861 1.00 92.56 193 TYR A N 1
ATOM 1518 C CA . TYR A 1 193 ? 20.724 -7.543 -11.952 1.00 92.56 193 TYR A CA 1
ATOM 1519 C C . TYR A 1 193 ? 21.834 -7.451 -10.905 1.00 92.56 193 TYR A C 1
ATOM 1521 O O . TYR A 1 193 ? 21.644 -7.865 -9.765 1.00 92.56 193 TYR A O 1
ATOM 1529 N N . THR A 1 194 ? 22.976 -6.863 -11.253 1.00 89.38 194 THR A N 1
ATOM 1530 C CA . THR A 1 194 ? 24.040 -6.579 -10.281 1.00 89.38 194 THR A CA 1
ATOM 1531 C C . THR A 1 194 ? 24.245 -5.071 -10.177 1.00 89.38 194 THR A C 1
ATOM 1533 O O . THR A 1 194 ? 24.619 -4.436 -11.158 1.00 89.38 194 THR A O 1
ATOM 1536 N N . VAL A 1 195 ? 24.002 -4.495 -8.994 1.00 80.62 195 VAL A N 1
ATOM 1537 C CA . VAL A 1 195 ? 24.413 -3.118 -8.657 1.00 80.62 195 VAL A CA 1
ATOM 1538 C C . VAL A 1 195 ? 25.658 -3.242 -7.786 1.00 80.62 195 VAL A C 1
ATOM 1540 O O . VAL A 1 195 ? 25.569 -3.873 -6.739 1.00 80.62 195 VAL A O 1
ATOM 1543 N N . THR A 1 196 ? 26.804 -2.688 -8.200 1.00 82.44 196 THR A N 1
ATOM 1544 C CA . THR A 1 196 ? 28.003 -2.549 -7.335 1.00 82.44 196 THR A CA 1
ATOM 1545 C C . THR A 1 196 ? 28.398 -3.822 -6.555 1.00 82.44 196 THR A C 1
ATOM 1547 O O . THR A 1 196 ? 28.758 -3.771 -5.384 1.00 82.44 196 THR A O 1
ATOM 1550 N N . GLY A 1 197 ? 28.299 -4.998 -7.189 1.00 81.38 197 GLY A N 1
ATOM 1551 C CA . GLY A 1 197 ? 28.618 -6.296 -6.569 1.00 81.38 197 GLY A CA 1
ATOM 1552 C C . GLY A 1 197 ? 27.502 -6.916 -5.712 1.00 81.38 197 GLY A C 1
ATOM 1553 O O . GLY A 1 197 ? 27.614 -8.065 -5.294 1.00 81.38 197 GLY A O 1
ATOM 1554 N N . THR A 1 198 ? 26.390 -6.212 -5.495 1.00 84.75 198 THR A N 1
ATOM 1555 C CA . THR A 1 198 ? 25.179 -6.747 -4.861 1.00 84.75 198 THR A CA 1
ATOM 1556 C C . THR A 1 198 ? 24.236 -7.333 -5.910 1.00 84.75 198 THR A C 1
ATOM 1558 O O . THR A 1 198 ? 23.803 -6.637 -6.832 1.00 84.75 198 THR A O 1
ATOM 1561 N N . ARG A 1 199 ? 23.845 -8.600 -5.727 1.00 92.06 199 ARG A N 1
ATOM 1562 C CA . ARG A 1 199 ? 22.832 -9.257 -6.565 1.00 92.06 199 ARG A CA 1
ATOM 1563 C C . ARG A 1 199 ? 21.419 -8.777 -6.223 1.00 92.06 199 ARG A C 1
ATOM 1565 O O . ARG A 1 199 ? 21.025 -8.717 -5.057 1.00 92.06 199 ARG A O 1
ATOM 1572 N N . ALA A 1 200 ? 20.653 -8.484 -7.262 1.00 95.06 200 ALA A N 1
ATOM 1573 C CA . ALA A 1 200 ? 19.237 -8.156 -7.248 1.00 95.06 200 ALA A CA 1
ATOM 1574 C C . ALA A 1 200 ? 18.542 -8.842 -8.437 1.00 95.06 200 ALA A C 1
ATOM 1576 O O . ALA A 1 200 ? 19.178 -9.500 -9.258 1.00 95.06 200 ALA A O 1
ATOM 1577 N N . ASN A 1 201 ? 17.226 -8.691 -8.526 1.00 96.44 201 ASN A N 1
ATOM 1578 C CA . ASN A 1 201 ? 16.411 -9.247 -9.598 1.00 96.44 201 ASN A CA 1
ATOM 1579 C C . ASN A 1 201 ? 15.646 -8.126 -10.307 1.00 96.44 201 ASN A C 1
ATOM 1581 O O . ASN A 1 201 ? 15.294 -7.121 -9.683 1.00 96.44 201 ASN A O 1
ATOM 1585 N N . LYS A 1 202 ? 15.373 -8.315 -11.596 1.00 96.75 202 LYS A N 1
ATOM 1586 C CA . LYS A 1 202 ? 14.462 -7.487 -12.386 1.00 96.75 202 LYS A CA 1
ATOM 1587 C C . LYS A 1 202 ? 13.058 -8.067 -12.277 1.00 96.75 202 LYS A C 1
ATOM 1589 O O . LYS A 1 202 ? 12.852 -9.251 -12.538 1.00 96.75 202 LYS A O 1
ATOM 1594 N N . TRP A 1 203 ? 12.093 -7.228 -11.938 1.00 97.44 203 TRP A N 1
ATOM 1595 C CA . TRP A 1 203 ? 10.701 -7.608 -11.752 1.00 97.44 203 TRP A CA 1
ATOM 1596 C C . TRP A 1 203 ? 9.806 -6.845 -12.720 1.00 97.44 203 TRP A C 1
ATOM 1598 O O . TRP A 1 203 ? 9.926 -5.624 -12.852 1.00 97.44 203 TRP A O 1
ATOM 1608 N N . LYS A 1 204 ? 8.883 -7.569 -13.355 1.00 97.69 204 LYS A N 1
ATOM 1609 C CA . LYS A 1 204 ? 7.795 -6.995 -14.151 1.00 97.69 204 LYS A CA 1
ATOM 1610 C C . LYS A 1 204 ? 6.448 -7.240 -13.497 1.00 97.69 204 LYS A C 1
ATOM 1612 O O . LYS A 1 204 ? 6.245 -8.272 -12.856 1.00 97.69 204 LYS A O 1
ATOM 1617 N N . LEU A 1 205 ? 5.527 -6.300 -13.679 1.00 97.25 205 LEU A N 1
ATOM 1618 C CA . LEU A 1 205 ? 4.154 -6.427 -13.211 1.00 97.25 205 LEU A CA 1
ATOM 1619 C C . LEU A 1 205 ? 3.365 -7.389 -14.115 1.00 97.25 205 LEU A C 1
ATOM 1621 O O . LEU A 1 205 ? 3.417 -7.327 -15.340 1.00 97.25 205 LEU A O 1
ATOM 1625 N N . LEU A 1 206 ? 2.593 -8.272 -13.496 1.00 95.81 206 LEU A N 1
ATOM 1626 C CA . LEU A 1 206 ? 1.688 -9.201 -14.175 1.00 95.81 206 LEU A CA 1
ATOM 1627 C C . LEU A 1 206 ? 0.230 -8.748 -14.141 1.00 95.81 206 LEU A C 1
ATOM 1629 O O . LEU A 1 206 ? -0.577 -9.200 -14.946 1.00 95.81 206 LEU A O 1
ATOM 1633 N N . GLY A 1 207 ? -0.120 -7.927 -13.158 1.00 94.88 207 GLY A N 1
ATOM 1634 C CA . GLY A 1 207 ? -1.485 -7.493 -12.901 1.00 94.88 207 GLY A CA 1
ATOM 1635 C C . GLY A 1 207 ? -1.637 -6.974 -11.478 1.00 94.88 207 GLY A C 1
ATOM 1636 O O . GLY A 1 207 ? -0.758 -7.171 -10.634 1.00 94.88 207 GLY A O 1
ATOM 1637 N N . CYS A 1 208 ? -2.777 -6.347 -11.214 1.00 95.25 208 CYS A N 1
ATOM 1638 C CA . CYS A 1 208 ? -3.162 -5.852 -9.901 1.00 95.25 208 CYS A CA 1
ATOM 1639 C C . CYS A 1 208 ? -4.594 -6.285 -9.586 1.00 95.25 208 CYS A C 1
ATOM 1641 O O . CYS A 1 208 ? -5.429 -6.405 -10.483 1.00 95.25 208 CYS A O 1
ATOM 1643 N N . ARG A 1 209 ? -4.873 -6.525 -8.308 1.00 93.62 209 ARG A N 1
ATOM 1644 C CA . ARG A 1 209 ? -6.233 -6.655 -7.785 1.00 93.62 209 ARG A CA 1
ATOM 1645 C C . ARG A 1 209 ? -6.442 -5.619 -6.698 1.00 93.62 209 ARG A C 1
ATOM 1647 O O . ARG A 1 209 ? -5.579 -5.466 -5.837 1.00 93.62 209 ARG A O 1
ATOM 1654 N N . VAL A 1 210 ? -7.589 -4.958 -6.740 1.00 94.12 210 VAL A N 1
ATOM 1655 C CA . VAL A 1 210 ? -7.999 -3.956 -5.758 1.00 94.12 210 VAL A CA 1
ATOM 1656 C C . VAL A 1 210 ? -9.056 -4.578 -4.854 1.00 94.12 210 VAL A C 1
ATOM 1658 O O . VAL A 1 210 ? -9.984 -5.216 -5.348 1.00 94.12 210 VAL A O 1
ATOM 1661 N N . TYR A 1 211 ? -8.905 -4.415 -3.543 1.00 93.44 211 TYR A N 1
ATOM 1662 C CA . TYR A 1 211 ? -9.842 -4.933 -2.549 1.00 93.44 211 TYR A CA 1
ATOM 1663 C C . TYR A 1 211 ? -10.259 -3.831 -1.580 1.00 93.44 211 TYR A C 1
ATOM 1665 O O . TYR A 1 211 ? -9.395 -3.202 -0.972 1.00 93.44 211 TYR A O 1
ATOM 1673 N N . ASP A 1 212 ? -11.565 -3.658 -1.390 1.00 93.88 212 ASP A N 1
ATOM 1674 C CA . ASP A 1 212 ? -12.118 -2.954 -0.231 1.00 93.88 212 ASP A CA 1
ATOM 1675 C C . ASP A 1 212 ? -12.007 -3.859 1.003 1.00 93.88 212 ASP A C 1
ATOM 1677 O O . ASP A 1 212 ? -12.450 -5.012 0.986 1.00 93.88 212 ASP A O 1
ATOM 1681 N N . VAL A 1 213 ? -11.380 -3.350 2.065 1.00 92.38 213 VAL A N 1
ATOM 1682 C CA . VAL A 1 213 ? -11.149 -4.115 3.299 1.00 92.38 213 VAL A CA 1
ATOM 1683 C C . VAL A 1 213 ? -12.183 -3.863 4.394 1.00 92.38 213 VAL A C 1
ATOM 1685 O O . VAL A 1 213 ? -12.074 -4.464 5.461 1.00 92.38 213 VAL A O 1
ATOM 1688 N N . SER A 1 214 ? -13.204 -3.037 4.154 1.00 90.38 214 SER A N 1
ATOM 1689 C CA . SER A 1 214 ? -14.280 -2.759 5.120 1.00 90.38 214 SER A CA 1
ATOM 1690 C C . SER A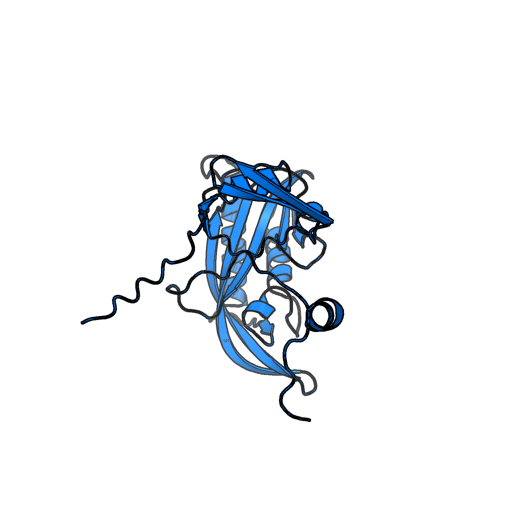 1 214 ? -14.940 -4.032 5.662 1.00 90.38 214 SER A C 1
ATOM 1692 O O . SER A 1 214 ? -15.141 -4.169 6.867 1.00 90.38 214 SER A O 1
ATOM 1694 N N . GLY A 1 215 ? -15.188 -5.014 4.791 1.00 85.69 215 GLY A N 1
ATOM 1695 C CA . GLY A 1 215 ? -15.749 -6.320 5.150 1.00 85.69 215 GLY A CA 1
ATOM 1696 C C . GLY A 1 215 ? -14.719 -7.421 5.424 1.00 85.69 215 GLY A C 1
ATOM 1697 O O . GLY A 1 215 ? -15.100 -8.585 5.566 1.00 85.69 215 GLY A O 1
ATOM 1698 N N . LEU A 1 216 ? -13.418 -7.112 5.447 1.00 86.62 216 LEU A N 1
ATOM 1699 C CA . LEU A 1 216 ? -12.385 -8.141 5.531 1.00 86.62 216 LEU A CA 1
ATOM 1700 C C . LEU A 1 216 ? -12.373 -8.797 6.916 1.00 86.62 216 LEU A C 1
ATOM 1702 O O . LEU A 1 216 ? -12.165 -8.140 7.935 1.00 86.62 216 LEU A O 1
ATOM 1706 N N . ILE A 1 217 ? -12.538 -10.120 6.947 1.00 82.88 217 ILE A N 1
ATOM 1707 C CA . ILE A 1 217 ? -12.392 -10.918 8.165 1.00 82.88 217 ILE A CA 1
ATOM 1708 C C . ILE A 1 217 ? -10.921 -11.289 8.334 1.00 82.88 217 ILE A C 1
ATOM 1710 O O . ILE A 1 217 ? -10.354 -12.036 7.534 1.00 82.88 217 ILE A O 1
ATOM 1714 N N . LEU A 1 218 ? -10.318 -10.801 9.410 1.00 78.56 218 LEU A N 1
ATOM 1715 C CA . LEU A 1 218 ? -8.943 -11.092 9.767 1.00 78.56 218 LEU A CA 1
ATOM 1716 C C . LEU A 1 218 ? -8.870 -12.390 10.567 1.00 78.56 218 LEU A C 1
ATOM 1718 O O . LEU A 1 218 ? -9.673 -12.648 11.468 1.00 78.56 218 LEU A O 1
ATOM 1722 N N . LYS A 1 219 ? -7.852 -13.191 10.254 1.00 69.62 219 LYS A N 1
ATOM 1723 C CA . LYS A 1 219 ? -7.362 -14.237 11.149 1.00 69.62 219 LYS A CA 1
ATOM 1724 C C . LYS A 1 219 ? -6.223 -13.625 11.943 1.00 69.62 219 LYS A C 1
ATOM 1726 O O . LYS A 1 219 ? -5.151 -13.390 11.391 1.00 69.62 219 LYS A O 1
ATOM 1731 N N . THR A 1 220 ? -6.467 -13.314 13.207 1.00 62.09 220 THR A N 1
ATOM 1732 C CA . THR A 1 220 ? -5.423 -12.752 14.058 1.00 62.09 220 THR A CA 1
ATOM 1733 C C . THR A 1 220 ? -4.453 -13.858 14.458 1.00 62.09 220 THR A C 1
ATOM 1735 O O . THR A 1 220 ? -4.847 -14.941 14.896 1.00 62.09 220 THR A O 1
ATOM 1738 N N . LYS A 1 221 ? -3.161 -13.593 14.278 1.00 64.06 221 LYS A N 1
ATOM 1739 C CA . LYS A 1 221 ? -2.086 -14.396 14.851 1.00 64.06 221 LYS A CA 1
ATOM 1740 C C . LYS A 1 221 ? -1.420 -13.539 15.914 1.00 64.06 221 LYS A C 1
ATOM 1742 O O . LYS A 1 221 ? -0.898 -12.473 15.603 1.00 64.06 221 LYS A O 1
ATOM 1747 N N . ILE A 1 222 ? -1.468 -13.989 17.162 1.00 56.28 222 ILE A N 1
ATOM 1748 C CA . ILE A 1 222 ? -0.682 -13.376 18.230 1.00 56.28 222 ILE A CA 1
ATOM 1749 C C . ILE A 1 222 ? 0.746 -13.885 18.048 1.00 56.28 222 ILE A C 1
ATOM 1751 O O . ILE A 1 222 ? 0.998 -15.084 18.158 1.00 56.28 222 ILE A O 1
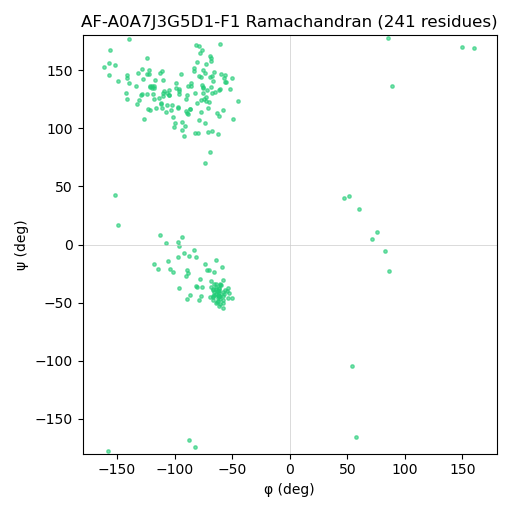ATOM 1755 N N . GLU A 1 223 ? 1.667 -12.988 17.708 1.00 55.19 223 GLU A N 1
ATOM 1756 C CA . GLU A 1 223 ? 3.092 -13.300 17.633 1.00 55.19 223 GLU A CA 1
ATOM 1757 C C . GLU A 1 223 ? 3.788 -12.744 18.877 1.00 55.19 223 GLU A C 1
ATOM 1759 O O . GLU A 1 223 ? 3.820 -11.534 19.096 1.00 55.19 223 GLU A O 1
ATOM 1764 N N . PHE A 1 224 ? 4.340 -13.635 19.701 1.00 53.25 224 PHE A N 1
ATOM 1765 C CA . PHE A 1 224 ? 5.242 -13.259 20.786 1.00 53.25 224 PHE A CA 1
ATOM 1766 C C . PHE A 1 224 ? 6.640 -13.083 20.195 1.00 53.25 224 PHE A C 1
ATOM 1768 O O . PHE A 1 224 ? 7.363 -14.053 19.981 1.00 53.25 224 PHE A O 1
ATOM 1775 N N . ASN A 1 225 ? 6.995 -11.841 19.878 1.00 54.97 225 ASN A N 1
ATOM 1776 C CA . ASN A 1 225 ? 8.326 -11.496 19.398 1.00 54.97 225 ASN A CA 1
ATOM 1777 C C . ASN A 1 225 ? 9.196 -11.106 20.599 1.00 54.97 225 ASN A C 1
ATOM 1779 O O . ASN A 1 225 ? 9.184 -9.952 21.017 1.00 54.97 225 ASN A O 1
ATOM 1783 N N . SER A 1 226 ? 9.929 -12.065 21.161 1.00 52.41 226 SER A N 1
ATOM 1784 C CA . SER A 1 226 ? 11.033 -11.786 22.087 1.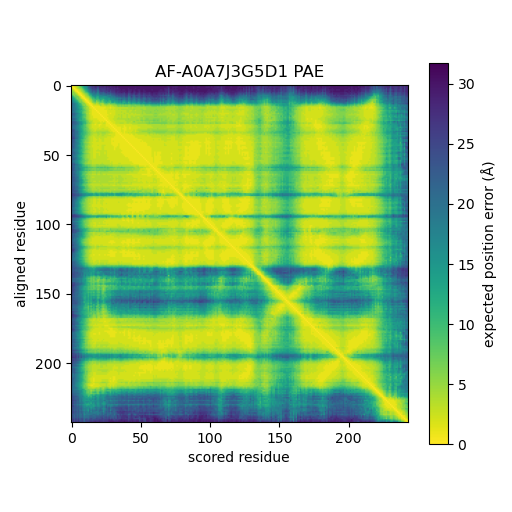00 52.41 226 SER A CA 1
ATOM 1785 C C . SER A 1 226 ? 12.334 -11.801 21.294 1.00 52.41 226 SER A C 1
ATOM 1787 O O . SER A 1 226 ? 12.562 -12.720 20.502 1.00 52.41 226 SER A O 1
ATOM 1789 N N . SER A 1 227 ? 13.186 -10.789 21.467 1.00 60.66 227 SER A N 1
ATOM 1790 C CA . SER A 1 227 ? 14.517 -10.856 20.869 1.00 60.66 227 SER A CA 1
ATOM 1791 C C . SER A 1 227 ? 15.344 -11.938 21.566 1.00 60.66 227 SER A C 1
ATOM 1793 O O . SER A 1 227 ? 15.077 -12.301 22.712 1.00 60.66 227 SER A O 1
ATOM 1795 N N . PHE A 1 228 ? 16.377 -12.447 20.890 1.00 63.34 228 PHE A N 1
ATOM 1796 C CA . PHE A 1 228 ? 17.338 -13.353 21.529 1.00 63.34 228 PHE A CA 1
ATOM 1797 C C . PHE A 1 228 ? 17.921 -12.740 22.803 1.00 63.34 228 PHE A C 1
ATOM 1799 O O . PHE A 1 228 ? 18.090 -13.440 23.790 1.00 63.34 228 PHE A O 1
ATOM 1806 N N . LYS A 1 229 ? 18.162 -11.425 22.785 1.00 71.81 229 LYS A N 1
ATOM 1807 C CA . LYS A 1 229 ? 18.621 -10.667 23.943 1.00 71.81 229 LYS A CA 1
ATOM 1808 C C . LYS A 1 229 ? 17.604 -10.710 25.085 1.00 71.81 229 LYS A C 1
ATOM 1810 O O . LYS A 1 229 ? 17.980 -11.057 26.192 1.00 71.81 229 LYS A O 1
ATOM 1815 N N . ASP A 1 230 ? 16.325 -10.442 24.814 1.00 67.44 230 ASP A N 1
ATOM 1816 C CA . ASP A 1 230 ? 15.284 -10.486 25.853 1.00 67.44 230 ASP A CA 1
ATOM 1817 C C . ASP A 1 230 ? 15.149 -11.896 26.441 1.00 67.44 230 ASP A C 1
ATOM 1819 O O . ASP A 1 230 ? 15.005 -12.056 27.651 1.00 67.44 230 ASP A O 1
ATOM 1823 N N . LEU A 1 231 ? 15.230 -12.928 25.594 1.00 70.12 231 LEU A N 1
ATOM 1824 C CA . LEU A 1 231 ? 15.203 -14.324 26.035 1.00 70.12 231 LEU A CA 1
ATOM 1825 C C . LEU A 1 231 ? 16.429 -14.693 26.875 1.00 70.12 231 LEU A C 1
ATOM 1827 O O . LEU A 1 231 ? 16.296 -15.499 27.787 1.00 70.12 231 LEU A O 1
ATOM 1831 N N . ASP A 1 232 ? 17.596 -14.121 26.588 1.00 70.88 232 ASP A N 1
ATOM 1832 C CA . ASP A 1 232 ? 18.823 -14.404 27.335 1.00 70.88 232 ASP A CA 1
ATOM 1833 C C . ASP A 1 232 ? 18.902 -13.625 28.657 1.00 70.88 232 ASP A C 1
ATOM 1835 O O . ASP A 1 232 ? 19.361 -14.155 29.664 1.00 70.88 232 ASP A O 1
ATOM 1839 N N . GLU A 1 233 ? 18.409 -12.383 28.673 1.00 74.75 233 GLU A N 1
ATOM 1840 C CA . GLU A 1 233 ? 18.421 -11.508 29.852 1.00 74.75 233 GLU A CA 1
ATOM 1841 C C . GLU A 1 233 ? 17.279 -11.809 30.832 1.00 74.75 233 GLU A C 1
ATOM 1843 O O . GLU A 1 233 ? 17.459 -11.694 32.043 1.00 74.75 233 GLU A O 1
ATOM 1848 N N . THR A 1 234 ? 16.096 -12.177 30.329 1.00 72.81 234 THR A N 1
ATOM 1849 C CA . THR A 1 234 ? 14.893 -12.379 31.163 1.00 72.81 234 THR A CA 1
ATOM 1850 C C . THR A 1 234 ? 14.415 -13.824 31.198 1.00 72.81 234 THR A C 1
ATOM 1852 O O . THR A 1 234 ? 13.702 -14.225 32.122 1.00 72.81 234 THR A O 1
ATOM 1855 N N . GLY A 1 235 ? 14.804 -14.630 30.209 1.00 66.00 235 GLY A N 1
ATOM 1856 C CA . GLY A 1 235 ? 14.482 -16.044 30.190 1.00 66.00 235 GLY A CA 1
ATOM 1857 C C . GLY A 1 235 ? 15.360 -16.811 31.168 1.00 66.00 235 GLY A C 1
ATOM 1858 O O . GLY A 1 235 ? 16.572 -16.628 31.258 1.00 66.00 235 GLY A O 1
ATOM 1859 N N . LYS A 1 236 ? 14.752 -17.739 31.904 1.00 66.31 236 LYS A N 1
ATOM 1860 C CA . LYS A 1 236 ? 15.517 -18.693 32.701 1.00 66.31 236 LYS A CA 1
ATOM 1861 C C . LYS A 1 236 ? 16.148 -19.713 31.755 1.00 66.31 236 LYS A C 1
ATOM 1863 O O . LYS A 1 236 ? 15.455 -20.604 31.263 1.00 66.31 236 LYS A O 1
ATOM 1868 N N . ARG A 1 237 ? 17.455 -19.606 31.507 1.00 64.75 237 ARG A N 1
ATOM 1869 C CA . ARG A 1 237 ? 18.204 -20.601 30.727 1.00 64.75 237 ARG A CA 1
ATOM 1870 C C . ARG A 1 237 ? 18.167 -21.952 31.458 1.00 64.75 237 ARG A C 1
ATOM 1872 O O . ARG A 1 237 ? 18.699 -22.078 32.557 1.00 64.75 237 ARG A O 1
ATOM 1879 N N . LEU A 1 238 ? 17.492 -22.947 30.876 1.00 65.50 238 LEU A N 1
ATOM 1880 C CA . LEU A 1 238 ? 17.288 -24.264 31.505 1.00 65.50 238 LEU A CA 1
ATOM 1881 C C . LEU A 1 238 ? 18.394 -25.275 31.173 1.00 65.50 238 LEU A C 1
ATOM 1883 O O . LEU A 1 238 ? 18.637 -26.186 31.959 1.00 65.50 238 LEU A O 1
ATOM 1887 N N . LEU A 1 239 ? 19.056 -25.130 30.022 1.00 62.09 239 LEU A N 1
ATOM 1888 C CA . LEU A 1 239 ? 20.118 -26.026 29.567 1.00 62.09 239 LEU A CA 1
ATOM 1889 C C . LEU A 1 239 ? 21.024 -25.297 28.558 1.00 62.09 239 LEU A C 1
ATOM 1891 O O . LEU A 1 239 ? 20.529 -24.505 27.756 1.00 62.09 239 LEU A O 1
ATOM 1895 N N . THR A 1 240 ? 22.319 -25.612 28.559 1.00 59.94 240 THR A N 1
ATOM 1896 C CA . THR A 1 240 ? 23.272 -25.259 27.492 1.00 59.94 240 THR A CA 1
ATOM 1897 C C . THR A 1 240 ? 23.916 -26.559 27.017 1.00 59.94 240 THR A C 1
ATOM 1899 O O . THR A 1 240 ? 24.376 -27.334 27.854 1.00 59.94 240 THR A O 1
ATOM 1902 N N . VAL A 1 241 ? 23.941 -26.825 25.709 1.00 52.41 241 VAL A N 1
ATOM 1903 C CA . VAL A 1 241 ? 24.562 -28.036 25.145 1.00 52.41 241 VAL A CA 1
ATOM 1904 C C . VAL A 1 241 ? 25.618 -27.621 24.130 1.00 52.41 241 VAL A C 1
ATOM 1906 O O . VAL A 1 241 ? 25.277 -27.024 23.113 1.00 52.41 241 VAL A O 1
ATOM 1909 N N . GLY A 1 242 ? 26.876 -27.965 24.413 1.00 56.88 242 GLY A N 1
ATOM 1910 C CA . GLY A 1 242 ? 28.032 -27.653 23.570 1.00 56.88 242 GLY A CA 1
ATOM 1911 C C . GLY A 1 242 ? 28.676 -26.301 23.885 1.00 56.88 242 GLY A C 1
ATOM 1912 O O . GLY A 1 242 ? 27.984 -25.308 24.110 1.00 56.88 242 GLY A O 1
ATOM 1913 N N . SER A 1 243 ? 30.009 -26.309 23.919 1.00 44.69 243 SER A N 1
ATOM 1914 C CA . SER A 1 243 ? 30.903 -25.144 23.955 1.00 44.69 243 SER A CA 1
ATOM 1915 C C . SER A 1 243 ? 31.493 -24.898 22.576 1.00 44.69 243 SER A C 1
ATOM 1917 O O . SER A 1 243 ? 31.946 -25.911 21.992 1.00 44.69 243 SER A O 1
#

Radius of gyration: 21.65 Å; Cα contacts (8 Å, |Δi|>4): 429; chains: 1; bounding box: 54×68×58 Å

Foldseek 3Di:
DDPPPPPPDPDWDWDAPQNVCCVQAVAGADFQDCVDPVSVLLVVLLVVLQVVQCCQQNPPHPDWFKFADQQCLQPNTPDDDHPLRSSQVSCCVSVVQKHKDAFPPCDAPDGMFIDGPNHTAETEREATDQDDPPDDGPARDPDFAAFPDWDWDADPNDIDIDTHTDHDSSNRRCPHHYWYKYKYWHWDFPAWDDDPNDIITIIGTPGIDMDGRSRPIDRDDDDDDDDPVNCVVPNDDPDDDDD

Sequence (243 aa):
MSSDNNRERAQTYKVTFQILLEQLLGFGVIKIDEIREDDKKFLDILRQTVESLLKKYGKSGDGVFVARRPNDVSNNTVKDNDLEDELVNYLNEQGGQFQAGKAKPTAGYPNIVVRKGGEVFCYIDVKVTSRSVTGSARDIYISPGPPTGMSVTVTDGKIMLSFQIKKGNLYRKVEQQARHLILLFRVENVGEYTVTGTRANKWKLLGCRVYDVSGLILKTKIEFNSSFKDLDETGKRLLTVGS

Organism: Caldiarchaeum subterraneum (NCBI:txid311458)

Nearest PDB structures (foldseek):
  8rn6-assembly1_A  TM=6.393E-01  e=3.515E+00  Influenza B virus (B/Memphis/13/2003)
  8rn8-assembly1_A  TM=5.742E-01  e=2.600E+00  Influenza B virus (B/Memphis/13/2003)
  8em6-assembly1_A-2  TM=1.447E-01  e=2.044E+00  Shigella phage Buco
  7vrt-assembly1_fb  TM=1.661E-01  e=3.733E+00  Tequatrovirus T4

InterPro domains:
  IPR059943 Type II restriction enzyme MjaV [PF27324] (14-168)